Protein AF-A0A2D8RQM6-F1 (afdb_monomer_lite)

pLDDT: mean 70.31, std 10.43, range [43.81, 87.19]

Structure (mmCIF, N/CA/C/O backbone):
data_AF-A0A2D8RQM6-F1
#
_entry.id   AF-A0A2D8RQM6-F1
#
loop_
_atom_site.group_PDB
_atom_site.id
_atom_site.type_symbol
_at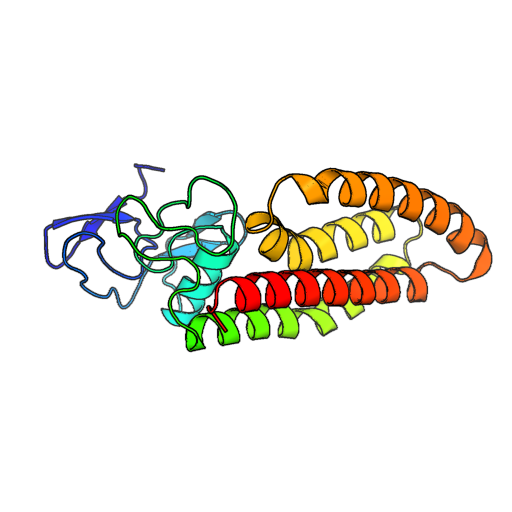om_site.label_atom_id
_atom_site.label_alt_id
_atom_site.label_comp_id
_atom_site.label_asym_id
_atom_site.label_entity_id
_atom_site.label_seq_id
_atom_site.pdbx_PDB_ins_code
_atom_site.Cartn_x
_atom_site.Cartn_y
_atom_site.Cartn_z
_atom_site.occupancy
_atom_site.B_iso_or_equiv
_atom_site.auth_seq_id
_atom_site.auth_comp_id
_atom_site.auth_asym_id
_atom_site.auth_atom_id
_atom_site.pdbx_PDB_model_num
ATOM 1 N N . MET A 1 1 ? -22.112 2.326 -2.494 1.00 57.16 1 MET A N 1
ATOM 2 C CA . MET A 1 1 ? -21.664 1.177 -1.664 1.00 57.16 1 MET A CA 1
ATOM 3 C C . MET A 1 1 ? -22.486 1.090 -0.378 1.00 57.16 1 MET A C 1
ATOM 5 O O . MET A 1 1 ? -22.003 0.570 0.619 1.00 57.16 1 MET A O 1
ATOM 9 N N . GLU A 1 2 ? -23.725 1.578 -0.378 1.00 55.72 2 GLU A N 1
ATOM 10 C CA . GLU A 1 2 ? -24.615 1.430 0.779 1.00 55.72 2 GLU A CA 1
ATOM 11 C C . GLU A 1 2 ? -25.181 0.004 0.856 1.00 55.72 2 GLU A C 1
ATOM 13 O O . GLU A 1 2 ? -25.372 -0.509 1.953 1.00 55.72 2 GLU A O 1
ATOM 18 N N . ASP A 1 3 ? -25.272 -0.688 -0.286 1.00 60.56 3 ASP A N 1
ATOM 19 C CA . ASP A 1 3 ? -25.736 -2.082 -0.407 1.00 60.56 3 ASP A CA 1
ATOM 20 C C . ASP A 1 3 ? -24.824 -3.129 0.260 1.00 60.56 3 ASP A C 1
ATOM 22 O O . ASP A 1 3 ? -25.190 -4.292 0.380 1.00 60.56 3 ASP A O 1
ATOM 26 N N . LEU A 1 4 ? -23.620 -2.740 0.698 1.00 73.12 4 LEU A N 1
ATOM 27 C CA . LEU A 1 4 ? -22.638 -3.632 1.334 1.00 73.12 4 LEU A CA 1
ATOM 28 C C . LEU A 1 4 ? -22.612 -3.497 2.865 1.00 73.12 4 LEU A C 1
ATOM 30 O O . LEU A 1 4 ? -21.716 -4.058 3.512 1.00 73.12 4 LEU A O 1
ATOM 34 N N . LYS A 1 5 ? -23.554 -2.740 3.444 1.00 82.94 5 LYS A N 1
ATOM 35 C CA . LYS A 1 5 ? -23.679 -2.559 4.891 1.00 82.94 5 LYS A CA 1
ATOM 36 C C . LYS A 1 5 ? -24.466 -3.717 5.516 1.00 82.94 5 LYS A C 1
ATOM 38 O O . LYS A 1 5 ? -25.552 -4.066 5.074 1.00 82.94 5 LYS A O 1
ATOM 43 N N . THR A 1 6 ? -23.913 -4.294 6.574 1.00 84.19 6 THR A N 1
ATOM 44 C CA . THR A 1 6 ? -24.518 -5.354 7.392 1.00 84.19 6 THR A CA 1
ATOM 45 C C . THR A 1 6 ? -24.748 -4.837 8.810 1.00 84.19 6 THR A C 1
ATOM 47 O O . THR A 1 6 ? -23.920 -4.053 9.282 1.00 84.19 6 THR A O 1
ATOM 50 N N . PRO A 1 7 ? -25.803 -5.279 9.514 1.00 87.19 7 PRO A N 1
ATOM 51 C CA . PRO A 1 7 ? -26.015 -4.890 10.902 1.00 87.19 7 PRO A CA 1
ATOM 52 C C . PRO A 1 7 ? -24.874 -5.401 11.792 1.00 87.19 7 PRO A C 1
ATOM 54 O O . PRO A 1 7 ? -24.345 -6.498 11.591 1.00 87.19 7 PRO A O 1
ATOM 57 N N . CYS A 1 8 ? -24.478 -4.589 12.766 1.00 85.75 8 CYS A N 1
ATOM 58 C CA . CYS A 1 8 ? -23.542 -4.984 13.807 1.00 85.75 8 CYS A CA 1
ATOM 59 C C . CYS A 1 8 ? -24.205 -5.992 14.755 1.00 85.75 8 CYS A C 1
ATOM 61 O O . CYS A 1 8 ? -25.298 -5.741 15.253 1.00 85.75 8 CYS A O 1
ATOM 63 N N . GLU A 1 9 ? -23.510 -7.087 15.062 1.00 85.62 9 GLU A N 1
ATOM 64 C CA . GLU A 1 9 ? -23.992 -8.139 15.972 1.00 85.62 9 GLU A CA 1
ATOM 65 C C . GLU A 1 9 ? -24.196 -7.645 17.415 1.00 85.62 9 GLU A C 1
ATOM 67 O O . GLU A 1 9 ? -24.974 -8.234 18.154 1.00 85.62 9 GLU A O 1
ATOM 72 N N . ASN A 1 10 ? -23.535 -6.549 17.807 1.00 87.06 10 ASN A N 1
ATOM 73 C CA . ASN A 1 10 ? -23.604 -6.010 19.166 1.00 87.06 10 ASN A CA 1
ATOM 74 C C . ASN A 1 10 ? -24.618 -4.861 19.326 1.00 87.06 10 ASN A C 1
ATOM 76 O O . ASN A 1 10 ? -25.342 -4.813 20.311 1.00 87.06 10 ASN A O 1
ATOM 80 N N . CYS A 1 11 ? -24.668 -3.914 18.380 1.00 86.38 11 CYS A N 1
ATOM 81 C CA . CYS A 1 11 ? -25.494 -2.702 18.512 1.00 86.38 11 CYS A CA 1
ATOM 82 C C . CYS A 1 11 ? -26.523 -2.497 17.391 1.00 86.38 11 CYS A C 1
ATOM 84 O O . CYS A 1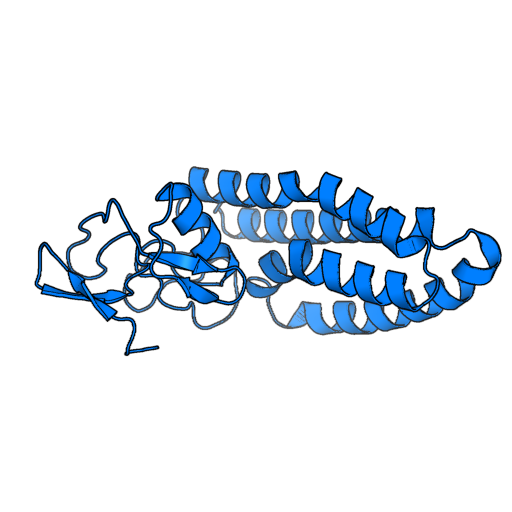 11 ? -27.215 -1.486 17.392 1.00 86.38 11 CYS A O 1
ATOM 86 N N . GLY A 1 12 ? -26.602 -3.397 16.405 1.00 84.81 12 GLY A N 1
ATOM 87 C CA . GLY A 1 12 ? -27.554 -3.309 15.289 1.00 84.81 12 GLY A CA 1
ATOM 88 C C . GLY A 1 12 ? -27.239 -2.253 14.219 1.00 84.81 12 GLY A C 1
ATOM 89 O O . GLY A 1 12 ? -27.866 -2.265 13.162 1.00 84.81 12 GLY A O 1
ATOM 90 N N . GLU A 1 13 ? -26.246 -1.387 14.444 1.00 86.50 13 GLU A N 1
ATOM 91 C CA . GLU A 1 13 ? -25.873 -0.306 13.521 1.00 86.50 13 GLU A CA 1
ATOM 92 C C . GLU A 1 13 ? -25.404 -0.833 12.155 1.00 86.50 13 GLU A C 1
ATOM 94 O O . GLU A 1 13 ? -24.740 -1.873 12.071 1.00 86.50 13 GLU A O 1
ATOM 99 N N . ARG A 1 14 ? -25.707 -0.107 11.071 1.00 86.00 14 ARG A N 1
ATOM 100 C CA . ARG A 1 14 ? -25.348 -0.517 9.707 1.00 86.00 14 ARG A CA 1
ATOM 101 C C . ARG A 1 14 ? -23.891 -0.180 9.403 1.00 86.00 14 ARG A C 1
ATOM 103 O O . ARG A 1 14 ? -23.552 0.934 9.012 1.00 86.00 14 ARG A O 1
ATOM 110 N N . ILE A 1 15 ? -23.026 -1.185 9.500 1.00 87.12 15 ILE A N 1
ATOM 111 C CA . ILE A 1 15 ? -21.586 -1.066 9.235 1.00 87.12 15 ILE A CA 1
ATOM 112 C C . ILE A 1 15 ? -21.199 -1.757 7.928 1.00 87.12 15 ILE A C 1
ATOM 114 O O . ILE A 1 15 ? -21.846 -2.716 7.516 1.00 87.12 15 ILE A O 1
ATOM 118 N N . HIS A 1 16 ? -20.115 -1.332 7.276 1.00 86.00 16 HIS A N 1
ATOM 119 C CA . HIS A 1 16 ? -19.608 -2.042 6.094 1.00 86.00 16 HIS A CA 1
ATOM 120 C C . HIS A 1 16 ? -19.279 -3.503 6.427 1.00 86.00 16 HIS A C 1
ATOM 122 O O . HIS A 1 16 ? -18.647 -3.801 7.440 1.00 86.00 16 HIS A O 1
ATOM 128 N N . SER A 1 17 ? -19.657 -4.433 5.552 1.00 85.75 17 SER A N 1
ATOM 129 C CA . SER A 1 17 ? -19.402 -5.873 5.736 1.00 85.75 17 SER A CA 1
ATOM 130 C C . SER A 1 17 ? -17.917 -6.236 5.886 1.00 85.75 17 SER A C 1
ATOM 132 O O . SER A 1 17 ? -17.567 -7.238 6.510 1.00 85.75 17 SER A O 1
ATOM 134 N N . PHE A 1 18 ? -17.033 -5.399 5.347 1.00 86.50 18 PHE A N 1
ATOM 135 C CA . PHE A 1 18 ? -15.577 -5.529 5.408 1.00 86.50 18 PHE A CA 1
ATOM 136 C C . PHE A 1 18 ? -14.919 -4.705 6.532 1.00 86.50 18 PHE A C 1
ATOM 138 O O . PHE A 1 18 ? -13.686 -4.685 6.611 1.00 86.50 18 PHE A O 1
ATOM 145 N N . ALA A 1 19 ? -15.708 -4.012 7.365 1.00 85.69 19 ALA A N 1
ATOM 146 C CA . ALA A 1 19 ? -15.230 -3.255 8.522 1.00 85.69 19 ALA A CA 1
ATOM 147 C C . ALA A 1 19 ? -14.643 -4.194 9.584 1.00 85.69 19 ALA A C 1
ATOM 149 O O . ALA A 1 19 ? -15.201 -5.257 9.858 1.00 85.69 19 ALA A O 1
ATOM 150 N N . THR A 1 20 ? -13.528 -3.797 10.199 1.00 86.38 20 THR A N 1
ATOM 151 C CA . THR A 1 20 ? -12.869 -4.592 11.253 1.00 86.38 20 THR A CA 1
ATOM 152 C C . THR A 1 20 ? -13.380 -4.261 12.652 1.00 86.38 20 THR A C 1
ATOM 154 O O . THR A 1 20 ? -13.210 -5.057 13.576 1.00 86.38 20 THR A O 1
ATOM 157 N N . ALA A 1 21 ? -14.033 -3.109 12.811 1.00 86.50 21 ALA A N 1
ATOM 158 C CA . ALA A 1 21 ? -14.739 -2.734 14.025 1.00 86.50 21 ALA A CA 1
ATOM 159 C C . ALA A 1 21 ? -15.961 -1.870 13.699 1.00 86.50 21 ALA A C 1
ATOM 161 O O . ALA A 1 21 ? -15.991 -1.163 12.687 1.00 86.50 21 ALA A O 1
ATOM 162 N N . CYS A 1 22 ? -16.966 -1.920 14.570 1.00 85.81 22 CYS A N 1
ATOM 163 C CA . CYS A 1 22 ? -18.125 -1.043 14.476 1.00 85.81 22 CYS A CA 1
ATOM 164 C C . CYS A 1 22 ? -17.731 0.407 14.780 1.00 85.81 22 CYS A C 1
ATOM 166 O O . CYS A 1 22 ? -17.009 0.654 15.745 1.00 85.81 22 CYS A O 1
ATOM 168 N N . HIS A 1 23 ? -18.231 1.358 13.986 1.00 83.00 23 HIS A N 1
ATOM 169 C CA . HIS A 1 23 ? -17.971 2.776 14.228 1.00 83.00 23 HIS A CA 1
ATOM 170 C C . HIS A 1 23 ? -18.728 3.332 15.442 1.00 83.00 23 HIS A C 1
ATOM 172 O O . HIS A 1 23 ? -18.241 4.207 16.143 1.00 83.00 23 HIS A O 1
ATOM 178 N N . HIS A 1 24 ? -19.899 2.768 15.733 1.00 84.44 24 HIS A N 1
ATOM 179 C CA . HIS A 1 24 ? -20.767 3.244 16.803 1.00 84.44 24 HIS A CA 1
ATOM 180 C C . HIS A 1 24 ? -20.417 2.639 18.172 1.00 84.44 24 HIS A C 1
ATOM 182 O O . HIS A 1 24 ? -20.275 3.358 19.153 1.00 84.44 24 HIS A O 1
ATOM 188 N N . CYS A 1 25 ? -20.259 1.311 18.260 1.00 83.25 25 CYS A N 1
ATOM 189 C CA . CYS A 1 25 ? -19.999 0.631 19.539 1.00 83.25 25 CYS A CA 1
ATOM 190 C C . CYS A 1 25 ? -18.547 0.171 19.741 1.00 83.25 25 CYS A C 1
ATOM 192 O O . CYS A 1 25 ? -18.225 -0.370 20.795 1.00 83.25 25 CYS A O 1
ATOM 194 N N . GLY A 1 26 ? -17.675 0.304 18.736 1.00 82.12 26 GLY A N 1
ATOM 195 C CA . GLY A 1 26 ? -16.280 -0.144 18.819 1.00 82.12 26 GLY A CA 1
ATOM 196 C C . GLY A 1 26 ? -16.080 -1.666 18.871 1.00 82.12 26 GLY A C 1
ATOM 197 O O . GLY A 1 26 ? -14.937 -2.121 18.954 1.00 82.12 26 GLY A O 1
ATOM 198 N N . ALA A 1 27 ? -17.152 -2.466 18.799 1.00 84.88 27 ALA A N 1
ATOM 199 C CA . ALA A 1 27 ? -17.060 -3.923 18.822 1.00 84.88 27 ALA A CA 1
ATOM 200 C C . ALA A 1 27 ? -16.191 -4.430 17.663 1.00 84.88 27 ALA A C 1
ATOM 202 O O . ALA A 1 27 ? -16.406 -4.067 16.500 1.00 84.88 27 ALA A O 1
ATOM 203 N N . LYS A 1 28 ? -15.195 -5.259 17.994 1.00 85.06 28 LYS A N 1
ATOM 204 C CA . LYS A 1 28 ? -14.296 -5.885 17.020 1.00 85.06 28 LYS A CA 1
ATOM 205 C C . LYS A 1 28 ? -15.037 -6.984 16.271 1.00 85.06 28 LYS A C 1
ATOM 207 O O . LYS A 1 28 ? -15.801 -7.734 16.867 1.00 85.06 28 LYS A O 1
ATOM 212 N N . ARG A 1 29 ? -14.766 -7.096 14.973 1.00 83.56 29 ARG A N 1
ATOM 213 C CA . ARG A 1 29 ? -15.313 -8.154 14.127 1.00 83.56 29 ARG A CA 1
ATOM 214 C C . ARG A 1 29 ? -14.221 -9.161 13.799 1.00 83.56 29 ARG A C 1
ATOM 216 O O . ARG A 1 29 ? -13.227 -8.800 13.174 1.00 83.56 29 ARG A O 1
ATOM 223 N N . GLU A 1 30 ? -14.417 -10.411 14.200 1.00 75.56 30 GLU A N 1
ATOM 224 C CA . GLU A 1 30 ? -13.417 -11.471 14.005 1.00 75.56 30 GLU A CA 1
ATOM 225 C C . GLU A 1 30 ? -13.320 -11.913 12.538 1.00 75.56 30 GLU A C 1
ATOM 227 O O . GLU A 1 30 ? -12.228 -12.174 12.034 1.00 75.56 30 GLU A O 1
ATOM 232 N N . HIS A 1 31 ? -14.445 -11.906 11.811 1.00 79.69 31 HIS A N 1
ATOM 233 C CA . HIS A 1 31 ? -14.520 -12.376 10.422 1.00 79.69 31 HIS A CA 1
ATOM 234 C C . HIS A 1 31 ? -15.141 -11.335 9.468 1.00 79.69 31 HIS A C 1
ATOM 236 O O . HIS A 1 31 ? -16.287 -11.494 9.018 1.00 79.69 31 HIS A O 1
ATOM 242 N N . PRO A 1 32 ? -14.410 -10.253 9.132 1.00 84.94 32 PRO A N 1
ATOM 243 C CA . PRO A 1 32 ? -14.850 -9.290 8.126 1.00 84.94 32 PRO A CA 1
ATOM 244 C C . PRO A 1 32 ? -14.811 -9.898 6.716 1.00 84.94 32 PRO A C 1
ATOM 246 O O . PRO A 1 32 ? -13.977 -10.756 6.414 1.00 84.94 32 PRO A O 1
ATOM 249 N N . ASN A 1 33 ? -15.690 -9.425 5.830 1.00 85.56 33 ASN A N 1
ATOM 250 C CA . ASN A 1 33 ? -15.666 -9.826 4.422 1.00 85.56 33 ASN A CA 1
ATOM 251 C C . ASN A 1 33 ? -14.389 -9.328 3.738 1.00 85.56 33 ASN A C 1
ATOM 253 O O . ASN A 1 33 ? -13.895 -8.223 3.990 1.00 85.56 33 ASN A O 1
ATOM 257 N N . PHE A 1 34 ? -13.843 -10.148 2.849 1.00 85.06 34 PHE A N 1
ATOM 258 C CA . PHE A 1 34 ? -12.598 -9.856 2.163 1.00 85.06 34 PHE A CA 1
ATOM 259 C C . PHE A 1 34 ? -12.768 -8.676 1.208 1.00 85.06 34 PHE A C 1
ATOM 261 O O . PHE A 1 34 ? -13.641 -8.675 0.339 1.00 85.06 34 PHE A O 1
ATOM 268 N N . ILE A 1 35 ? -11.865 -7.695 1.308 1.00 83.62 35 ILE A N 1
ATOM 269 C CA . ILE A 1 35 ? -11.769 -6.621 0.319 1.00 83.62 35 ILE A CA 1
ATOM 270 C C . ILE A 1 35 ? -10.597 -6.872 -0.635 1.00 83.62 35 ILE A C 1
ATOM 272 O O . ILE A 1 35 ? -9.440 -7.077 -0.238 1.00 83.62 35 ILE A O 1
ATOM 276 N N . GLY A 1 36 ? -10.918 -6.895 -1.926 1.00 81.25 36 GLY A N 1
ATOM 277 C CA . GLY A 1 36 ? -9.970 -7.066 -3.015 1.00 81.25 36 GLY A CA 1
ATOM 278 C C . GLY A 1 36 ? -9.142 -5.810 -3.282 1.00 81.25 36 GLY A C 1
ATOM 279 O O . GLY A 1 36 ? -9.441 -4.712 -2.821 1.00 81.25 36 GLY A O 1
ATOM 280 N N . PHE A 1 37 ? -8.094 -5.957 -4.093 1.00 71.00 37 PHE A N 1
ATOM 281 C CA . PHE A 1 37 ? -7.150 -4.873 -4.401 1.00 71.00 37 PHE A CA 1
ATOM 282 C C . PHE A 1 37 ? -7.788 -3.643 -5.078 1.00 71.00 37 PHE A C 1
ATOM 284 O O . PHE A 1 37 ? -7.271 -2.536 -4.940 1.00 71.00 37 PHE A O 1
ATOM 291 N N . LEU A 1 38 ? -8.902 -3.828 -5.792 1.00 71.19 38 LEU A N 1
ATOM 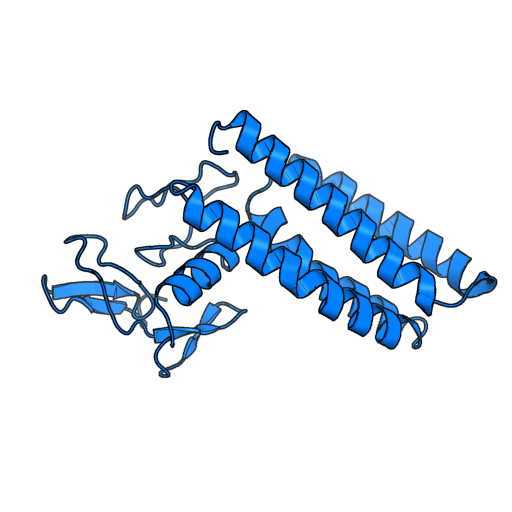292 C CA . LEU A 1 38 ? -9.639 -2.754 -6.469 1.00 71.19 38 LEU A CA 1
ATOM 293 C C . LEU A 1 38 ? -10.854 -2.251 -5.670 1.00 71.19 38 LEU A C 1
ATOM 295 O O . LEU A 1 38 ? -11.601 -1.418 -6.166 1.00 71.19 38 LEU A O 1
ATOM 299 N N . GLY A 1 39 ? -11.052 -2.729 -4.437 1.00 72.38 39 GLY A N 1
ATOM 300 C CA . GLY A 1 39 ? -12.200 -2.349 -3.609 1.00 72.38 39 GLY A CA 1
ATOM 301 C C . GLY A 1 39 ? -13.476 -3.153 -3.865 1.00 72.38 39 GLY A C 1
ATOM 302 O O . GLY A 1 39 ? -14.514 -2.799 -3.318 1.00 72.38 39 GLY A O 1
ATOM 303 N N . GLY A 1 40 ? -13.406 -4.228 -4.658 1.00 82.06 40 GLY A N 1
ATOM 304 C CA . GLY A 1 40 ? -14.477 -5.224 -4.738 1.00 82.06 40 GLY A CA 1
ATOM 305 C C . GLY A 1 40 ? -14.528 -6.067 -3.464 1.00 82.06 40 GLY A C 1
ATOM 306 O O . GLY A 1 40 ? -13.482 -6.518 -2.989 1.00 82.06 40 GLY A O 1
ATOM 307 N N . VAL A 1 41 ? -15.724 -6.256 -2.912 1.00 82.12 41 VAL A N 1
ATOM 308 C CA . VAL A 1 41 ? -15.965 -7.110 -1.743 1.00 82.12 41 VAL A CA 1
ATOM 309 C C . VAL A 1 41 ? -16.236 -8.528 -2.227 1.00 82.12 41 VAL A C 1
ATOM 311 O O . VAL A 1 41 ? -16.922 -8.714 -3.230 1.00 82.12 41 VAL A O 1
ATOM 314 N N . LYS A 1 42 ? -15.663 -9.515 -1.543 1.00 82.25 42 LYS A N 1
ATOM 315 C CA . LYS A 1 42 ? -15.953 -10.932 -1.755 1.00 82.25 42 LYS A CA 1
ATOM 316 C C . LYS A 1 42 ? -16.673 -11.496 -0.534 1.00 82.25 42 LYS A C 1
ATOM 318 O O . LYS A 1 42 ? -16.422 -11.041 0.580 1.00 82.25 42 LYS A O 1
ATOM 323 N N . ASP A 1 43 ? -17.494 -12.518 -0.756 1.00 78.38 43 ASP A N 1
ATOM 324 C CA . ASP A 1 43 ? -18.209 -13.227 0.315 1.00 78.38 43 ASP A CA 1
ATOM 325 C C . ASP A 1 43 ? -17.274 -14.072 1.195 1.00 78.38 43 ASP A C 1
ATOM 327 O O . ASP A 1 43 ? -17.589 -14.385 2.342 1.00 78.38 43 ASP A O 1
ATOM 331 N N . GLU A 1 44 ? -16.079 -14.385 0.688 1.00 84.38 44 GLU A N 1
ATOM 332 C CA . GLU A 1 44 ? -14.999 -14.997 1.458 1.00 84.38 44 GLU A CA 1
ATOM 333 C C . GLU A 1 44 ? -14.614 -14.123 2.663 1.00 84.38 44 GLU A C 1
ATOM 335 O O . GLU A 1 44 ? -14.462 -12.901 2.560 1.00 84.38 44 GLU A O 1
ATOM 340 N N . LYS A 1 45 ? -14.397 -14.757 3.818 1.00 83.31 45 LYS A N 1
ATOM 341 C CA . LYS A 1 45 ? -13.923 -14.075 5.026 1.00 83.31 45 LYS A CA 1
ATOM 342 C C . LYS A 1 45 ? -12.425 -13.796 4.946 1.00 83.31 45 LYS A C 1
ATOM 344 O O . LYS A 1 45 ? -11.653 -14.581 4.394 1.00 83.31 45 LYS A O 1
ATOM 349 N N . ALA A 1 46 ? -11.998 -12.661 5.494 1.00 80.94 46 ALA A N 1
ATOM 350 C CA . ALA A 1 46 ? -10.580 -12.361 5.620 1.00 80.94 46 ALA A CA 1
ATOM 351 C C . ALA A 1 46 ? -9.916 -13.346 6.596 1.00 80.94 46 ALA A C 1
ATOM 353 O O . ALA A 1 46 ? -10.431 -13.587 7.683 1.00 80.94 46 ALA A O 1
ATOM 354 N N . ALA A 1 47 ? -8.753 -13.882 6.215 1.00 79.44 47 ALA A N 1
ATOM 355 C CA . ALA A 1 47 ? -7.999 -14.830 7.038 1.00 79.44 47 ALA A CA 1
ATOM 356 C C . ALA A 1 47 ? -7.432 -14.204 8.330 1.00 79.44 47 ALA A C 1
ATOM 358 O O . ALA A 1 47 ? -7.221 -14.908 9.309 1.00 79.44 47 ALA A O 1
ATOM 359 N N . SER A 1 48 ? -7.179 -12.891 8.331 1.00 83.00 48 SER A N 1
ATOM 360 C CA . SER A 1 48 ? -6.714 -12.126 9.494 1.00 83.00 48 SER A CA 1
ATOM 361 C C . SER A 1 48 ? -7.287 -10.708 9.457 1.00 83.00 48 SER A C 1
ATOM 363 O O . SER A 1 48 ? -7.412 -10.086 8.393 1.00 83.00 48 SER A O 1
ATOM 365 N N . VAL A 1 49 ? -7.614 -10.191 10.643 1.00 84.19 49 VAL A N 1
ATOM 366 C CA . VAL A 1 49 ? -8.109 -8.825 10.844 1.00 84.19 49 VAL A CA 1
ATOM 367 C C . VAL A 1 49 ? -7.011 -7.802 10.532 1.00 84.19 49 VAL A C 1
ATOM 369 O O . VAL A 1 49 ? -7.277 -6.770 9.915 1.00 84.19 49 VAL A O 1
ATOM 372 N N . GLU A 1 50 ? -5.764 -8.090 10.896 1.00 81.94 50 GLU A N 1
ATOM 373 C CA . GLU A 1 50 ? -4.590 -7.250 10.646 1.00 81.94 50 GLU A CA 1
ATOM 374 C C . GLU A 1 50 ? -4.350 -7.080 9.143 1.00 81.94 50 GLU A C 1
ATOM 376 O O . GLU A 1 50 ? -4.208 -5.958 8.647 1.00 81.94 50 GLU A O 1
ATOM 381 N N . ASP A 1 51 ? -4.400 -8.177 8.388 1.00 80.56 51 ASP A N 1
ATOM 382 C CA . ASP A 1 51 ? -4.257 -8.147 6.932 1.00 80.56 51 ASP A CA 1
ATOM 383 C C . ASP A 1 51 ? -5.372 -7.346 6.256 1.00 80.56 51 ASP A C 1
ATOM 385 O O . ASP A 1 51 ? -5.137 -6.635 5.267 1.00 80.56 51 ASP A O 1
ATOM 389 N N . GLN A 1 52 ? -6.589 -7.431 6.794 1.00 84.75 52 GLN A N 1
ATOM 390 C CA . GLN A 1 52 ? -7.720 -6.641 6.331 1.00 84.75 52 GLN A CA 1
ATOM 391 C C . GLN A 1 52 ? -7.514 -5.147 6.608 1.00 84.75 52 GLN A C 1
ATOM 393 O O . GLN A 1 52 ? -7.693 -4.342 5.690 1.00 84.75 52 GLN A O 1
ATOM 398 N N . LYS A 1 53 ? -7.042 -4.759 7.803 1.00 84.19 53 LYS A N 1
ATOM 399 C CA . LYS A 1 53 ? -6.691 -3.358 8.116 1.00 84.19 53 LYS A CA 1
ATOM 400 C C . LYS A 1 53 ? -5.683 -2.804 7.110 1.00 84.19 53 LYS A C 1
ATOM 402 O O . LYS A 1 53 ? -5.899 -1.733 6.541 1.00 84.19 53 LYS A O 1
ATOM 407 N N . LEU A 1 54 ? -4.634 -3.570 6.796 1.00 81.81 54 LEU A N 1
ATOM 408 C CA . LEU A 1 54 ? -3.632 -3.175 5.801 1.00 81.81 54 LEU A CA 1
ATOM 409 C C . LEU A 1 54 ? -4.232 -2.993 4.397 1.00 81.81 54 LEU A C 1
ATOM 411 O O . LEU A 1 54 ? -3.802 -2.117 3.643 1.00 81.81 54 LEU A O 1
ATOM 415 N N . ARG A 1 55 ? -5.221 -3.805 4.008 1.00 83.88 55 ARG A N 1
ATOM 416 C CA . ARG A 1 55 ? -5.925 -3.664 2.719 1.00 83.88 55 ARG A CA 1
ATOM 417 C C . ARG A 1 55 ? -6.809 -2.425 2.677 1.00 83.88 55 ARG A C 1
ATOM 419 O O . ARG A 1 55 ? -6.791 -1.728 1.663 1.00 83.88 55 ARG A O 1
ATOM 426 N N . LEU A 1 56 ? -7.519 -2.128 3.763 1.00 83.69 56 LEU A N 1
ATOM 427 C CA . LEU A 1 56 ? -8.337 -0.919 3.885 1.00 83.69 56 LEU A CA 1
ATOM 428 C C . LEU A 1 56 ? -7.471 0.338 3.754 1.00 83.69 56 LEU A C 1
ATOM 430 O O . LEU A 1 56 ? -7.768 1.197 2.921 1.00 83.69 56 LEU A O 1
ATOM 434 N N . MET A 1 57 ? -6.321 0.375 4.435 1.00 81.25 57 MET A N 1
ATOM 435 C CA . MET A 1 57 ? -5.345 1.459 4.276 1.00 81.25 57 MET A CA 1
ATOM 436 C C . MET A 1 57 ? -4.861 1.589 2.824 1.00 81.25 57 MET A C 1
ATOM 438 O O . MET A 1 57 ? -4.855 2.678 2.261 1.00 81.25 57 MET A O 1
ATOM 442 N N . ARG A 1 58 ? -4.534 0.485 2.132 1.00 78.06 58 ARG A N 1
ATOM 443 C CA . ARG A 1 58 ? -4.140 0.557 0.704 1.00 78.06 58 ARG A CA 1
ATOM 444 C C . ARG A 1 58 ? -5.224 1.197 -0.164 1.00 78.06 58 ARG A C 1
ATOM 446 O O . ARG A 1 58 ? -4.905 1.865 -1.149 1.00 78.06 58 ARG A O 1
ATOM 453 N N . LEU A 1 59 ? -6.493 0.995 0.181 1.00 79.50 59 LEU A N 1
ATOM 454 C CA . LEU A 1 59 ? -7.659 1.538 -0.516 1.00 79.50 59 LEU A CA 1
ATOM 455 C C . LEU A 1 59 ? -8.046 2.955 -0.077 1.00 79.50 59 LEU A C 1
ATOM 457 O O . LEU A 1 59 ? -9.031 3.483 -0.591 1.00 79.50 59 LEU A O 1
ATOM 461 N N . LYS A 1 60 ? -7.253 3.596 0.794 1.00 78.06 60 LYS A N 1
ATOM 462 C CA . LYS A 1 60 ? -7.552 4.910 1.375 1.00 78.06 60 LYS A CA 1
ATOM 463 C C . LYS A 1 60 ? -8.879 4.905 2.149 1.00 78.06 60 LYS A C 1
ATOM 465 O O . LYS A 1 60 ? -9.697 5.820 2.029 1.00 78.06 60 LYS A O 1
ATOM 470 N N . ARG A 1 61 ? -9.089 3.835 2.913 1.00 83.19 61 ARG A N 1
ATOM 471 C CA . ARG A 1 61 ? -10.234 3.631 3.798 1.00 83.19 61 ARG A CA 1
ATOM 472 C C . ARG A 1 61 ? -9.768 3.500 5.242 1.00 83.19 61 ARG A C 1
ATOM 474 O O . ARG A 1 61 ? -8.641 3.069 5.490 1.00 83.19 61 ARG A O 1
ATOM 481 N N . SER A 1 62 ? -10.646 3.857 6.169 1.00 83.12 62 SER A N 1
ATOM 482 C CA . SER A 1 62 ? -10.439 3.706 7.601 1.00 83.12 62 SER A CA 1
ATOM 483 C C . SER A 1 62 ? -10.151 2.243 7.939 1.00 83.12 62 SER A C 1
ATOM 485 O O . SER A 1 62 ? -10.886 1.362 7.481 1.00 83.12 62 SER A O 1
ATOM 487 N N . PRO A 1 63 ? -9.109 1.952 8.736 1.00 82.31 63 PRO A N 1
ATOM 488 C CA . PRO A 1 63 ? -8.789 0.585 9.131 1.00 82.31 63 PRO A CA 1
ATOM 489 C C . PRO A 1 63 ? -9.886 -0.043 10.002 1.00 82.31 63 PRO A C 1
ATOM 491 O O . PRO A 1 63 ? -9.957 -1.266 10.063 1.00 82.31 63 PRO A O 1
ATOM 494 N N . LEU A 1 64 ? -10.741 0.765 10.641 1.00 85.00 64 LEU A N 1
ATOM 495 C CA . LEU A 1 64 ? -11.820 0.307 11.521 1.00 85.00 64 LEU A CA 1
ATOM 496 C C . LEU A 1 64 ? -13.157 0.210 10.781 1.00 85.00 64 LEU A C 1
ATOM 498 O O . LEU A 1 64 ? -13.610 -0.898 10.498 1.00 85.00 64 LEU A O 1
ATOM 502 N N . SER A 1 65 ? -13.748 1.354 10.415 1.00 80.06 65 SER A N 1
ATOM 503 C CA . SER A 1 65 ? -15.081 1.423 9.794 1.00 80.06 65 SER A CA 1
ATOM 504 C C . SER A 1 65 ? -15.092 0.994 8.331 1.00 80.06 65 SER A C 1
ATOM 506 O O . SER A 1 65 ? -16.141 0.641 7.803 1.00 80.06 65 SER A O 1
ATOM 508 N N . GLY A 1 66 ? -13.944 1.041 7.648 1.00 78.88 66 GLY A N 1
ATOM 509 C CA . GLY A 1 66 ? -13.879 0.846 6.202 1.00 78.88 66 GLY A CA 1
ATOM 510 C C . GLY A 1 66 ? -14.380 2.044 5.382 1.00 78.88 66 GLY A C 1
ATOM 511 O O . GLY A 1 66 ? -14.376 1.978 4.147 1.00 78.88 66 GLY A O 1
ATOM 512 N N . GLU A 1 67 ? -14.759 3.145 6.032 1.00 83.75 67 GLU A N 1
ATOM 513 C CA . GLU A 1 67 ? -15.218 4.356 5.353 1.00 83.75 67 GLU A CA 1
ATOM 514 C C . GLU A 1 67 ? -14.070 5.055 4.617 1.00 83.75 67 GLU A C 1
ATOM 516 O O . GLU A 1 67 ? -12.898 4.904 4.974 1.00 83.75 67 GLU A O 1
ATOM 521 N N . ARG A 1 68 ? -14.365 5.762 3.527 1.00 80.38 68 ARG A N 1
ATOM 522 C CA . ARG A 1 68 ? -13.323 6.373 2.695 1.00 80.38 68 ARG A CA 1
ATOM 523 C C . ARG A 1 68 ? -12.809 7.661 3.340 1.00 80.38 68 ARG A C 1
ATOM 525 O O . ARG A 1 68 ? -13.588 8.495 3.767 1.00 80.38 68 ARG A O 1
ATOM 532 N N . PHE A 1 69 ? -11.490 7.865 3.352 1.00 80.62 69 PHE A N 1
ATOM 533 C CA . PHE A 1 69 ? -10.942 9.152 3.789 1.00 80.62 69 PHE A CA 1
ATOM 534 C C . PHE A 1 69 ? -11.172 10.231 2.725 1.00 80.62 69 PHE A C 1
ATOM 536 O O . PHE A 1 69 ? -10.684 10.105 1.587 1.00 80.62 69 PHE A O 1
ATOM 543 N N . GLU A 1 70 ? -11.825 11.323 3.108 1.00 70.06 70 GLU A N 1
ATOM 544 C CA . GLU A 1 70 ? -11.962 12.528 2.288 1.00 70.06 70 GLU A CA 1
ATOM 545 C C . GLU A 1 70 ? -10.703 13.418 2.399 1.00 70.06 70 GLU A C 1
ATOM 547 O O . GLU A 1 70 ? -9.950 13.367 3.371 1.00 70.06 70 GLU A O 1
ATOM 552 N N . GLY A 1 71 ? -10.356 14.160 1.342 1.00 66.94 71 GLY A N 1
ATOM 553 C CA . GLY A 1 71 ? -9.167 15.038 1.324 1.00 66.94 71 GLY A CA 1
ATOM 554 C C . GLY A 1 71 ? -7.834 14.378 0.917 1.00 66.94 71 GLY A C 1
ATOM 555 O O . GLY A 1 71 ? -7.814 13.330 0.262 1.00 66.94 71 GLY A O 1
ATOM 556 N N . LYS A 1 72 ? -6.691 14.991 1.259 1.00 64.19 72 LYS A N 1
ATOM 557 C CA . LYS A 1 72 ? -5.327 14.474 0.991 1.00 64.19 72 LYS A CA 1
ATOM 558 C C . LYS A 1 72 ? -4.402 14.760 2.180 1.00 64.19 72 LYS A C 1
ATOM 560 O O . LYS A 1 72 ? -4.472 15.851 2.726 1.00 64.19 72 LYS A O 1
ATOM 565 N N . GLY A 1 73 ? -3.503 13.836 2.519 1.00 64.56 73 GLY A N 1
ATOM 566 C CA . GLY A 1 73 ? -2.519 14.001 3.600 1.00 64.56 73 GLY A CA 1
ATOM 567 C C . GLY A 1 73 ? -2.293 12.706 4.384 1.00 64.56 73 GLY A C 1
ATOM 568 O O . GLY A 1 73 ? -3.014 11.734 4.179 1.00 64.56 73 GLY A O 1
ATOM 569 N N . VAL A 1 74 ? -1.298 12.680 5.273 1.00 65.94 74 VAL A N 1
ATOM 570 C CA . VAL A 1 74 ? -1.053 11.548 6.194 1.00 65.94 74 VAL A CA 1
ATOM 571 C C . VAL A 1 74 ? -1.834 11.674 7.508 1.00 65.94 74 VAL A C 1
ATOM 573 O O . VAL A 1 74 ? -2.104 10.674 8.156 1.00 65.94 74 VAL A O 1
ATOM 576 N N . GLU A 1 75 ? -2.293 12.873 7.857 1.00 67.56 75 GLU A N 1
ATOM 577 C CA . GLU A 1 75 ? -3.070 13.156 9.078 1.00 67.56 75 GLU A CA 1
ATOM 578 C C . GLU A 1 75 ? -4.589 12.997 8.873 1.00 67.56 75 GLU A C 1
ATOM 580 O O . GLU A 1 75 ? -5.393 13.537 9.627 1.00 67.56 75 GLU A O 1
ATOM 585 N N . GLN A 1 76 ? -5.008 12.279 7.826 1.00 70.19 76 GLN A N 1
ATOM 586 C CA . GLN A 1 76 ? -6.427 12.138 7.502 1.00 70.19 76 GLN A CA 1
ATOM 587 C C . GLN A 1 76 ? -7.189 11.427 8.611 1.00 70.19 76 GLN A C 1
ATOM 589 O O . GLN A 1 76 ? -6.776 10.355 9.059 1.00 70.19 76 GLN A O 1
ATOM 594 N N . GLN A 1 77 ? -8.327 12.008 8.981 1.00 78.00 77 GLN A N 1
ATOM 595 C CA . GLN A 1 77 ? -9.257 11.457 9.955 1.00 78.00 77 GLN A CA 1
ATOM 596 C C . GLN A 1 77 ? -10.520 10.974 9.248 1.00 78.00 77 GLN A C 1
ATOM 598 O O . GLN A 1 77 ? -10.934 11.527 8.230 1.00 78.00 77 GLN A O 1
ATOM 603 N N . CYS A 1 78 ? -11.096 9.892 9.758 1.00 74.38 78 CYS A N 1
ATOM 604 C CA . CYS A 1 78 ? -12.375 9.378 9.292 1.00 74.38 78 CYS A CA 1
ATOM 605 C C . CYS A 1 78 ? -13.499 10.211 9.911 1.00 74.38 78 CYS A C 1
ATOM 607 O O . CYS A 1 78 ? -13.567 10.281 11.133 1.00 74.38 78 CYS A O 1
ATOM 609 N N . GLU A 1 79 ? -14.402 10.775 9.111 1.00 75.00 79 GLU A N 1
ATOM 610 C CA . GLU A 1 79 ? -15.514 11.587 9.637 1.00 75.00 79 GLU A CA 1
ATOM 611 C C . GLU A 1 79 ? -16.486 10.759 10.486 1.00 75.00 79 GLU A C 1
ATOM 613 O O . GLU A 1 79 ? -16.890 11.198 11.555 1.00 75.00 79 GLU A O 1
ATOM 618 N N . GLU A 1 80 ? -16.775 9.517 10.080 1.00 73.00 80 GLU A N 1
ATOM 619 C CA . GLU A 1 80 ? -17.664 8.628 10.848 1.00 73.00 80 GLU A CA 1
ATOM 620 C C . GLU A 1 80 ? -17.076 8.162 12.186 1.00 73.00 80 GLU A C 1
ATOM 622 O O . GLU A 1 80 ? -17.817 7.730 13.060 1.00 73.00 80 GLU A O 1
ATOM 627 N N . ASN A 1 81 ? -15.748 8.157 12.328 1.00 68.75 81 ASN A N 1
ATOM 628 C CA . ASN A 1 81 ? -15.094 7.329 13.342 1.00 68.75 81 ASN A CA 1
ATOM 629 C C . ASN A 1 81 ? -13.959 8.010 14.106 1.00 68.75 81 ASN A C 1
ATOM 631 O O . ASN A 1 81 ? -13.327 7.387 14.960 1.00 68.75 81 ASN A O 1
ATOM 635 N N . GLY A 1 82 ? -13.590 9.229 13.711 1.00 68.69 82 GLY A N 1
ATOM 636 C CA . GLY A 1 82 ? -12.437 9.981 14.216 1.00 68.69 82 GLY A CA 1
ATOM 637 C C . GLY A 1 82 ? -11.074 9.310 14.002 1.00 68.69 82 GLY A C 1
ATOM 638 O O . GLY A 1 82 ? -10.035 9.896 14.291 1.00 68.69 82 GLY A O 1
ATOM 639 N N . THR A 1 83 ? -11.035 8.072 13.497 1.00 74.19 83 THR A N 1
ATOM 640 C CA . THR A 1 83 ? -9.806 7.283 13.415 1.00 74.19 83 THR A CA 1
ATOM 641 C C . THR A 1 83 ? -8.872 7.892 12.383 1.00 74.19 83 THR A C 1
ATOM 643 O O . THR A 1 83 ? -9.261 8.062 11.223 1.00 74.19 83 THR A O 1
ATOM 646 N N . THR A 1 84 ? -7.634 8.183 12.778 1.00 74.44 84 THR A N 1
ATOM 647 C CA . THR A 1 84 ? -6.631 8.688 11.840 1.00 74.44 84 THR A CA 1
ATOM 648 C C . THR A 1 84 ? -5.979 7.538 11.071 1.00 74.44 84 THR A C 1
ATOM 650 O O . THR A 1 84 ? -5.801 6.434 11.594 1.00 74.44 84 THR A O 1
ATOM 653 N N . ALA A 1 85 ? -5.642 7.771 9.799 1.00 70.31 85 ALA A N 1
ATOM 654 C CA . ALA A 1 85 ? -5.134 6.731 8.899 1.00 70.31 85 ALA A CA 1
ATOM 655 C C . ALA A 1 85 ? -3.862 6.033 9.415 1.00 70.31 85 ALA A C 1
ATOM 657 O O . ALA A 1 85 ? -3.680 4.849 9.147 1.00 70.31 85 ALA A O 1
ATOM 658 N N . PHE A 1 86 ? -3.014 6.747 10.162 1.00 70.50 86 PHE A N 1
ATOM 659 C CA . PHE A 1 86 ? -1.735 6.261 10.694 1.00 70.50 86 PHE A CA 1
ATOM 660 C C . PHE A 1 86 ? -1.607 6.488 12.213 1.00 70.50 86 PHE A C 1
ATOM 662 O O . PHE A 1 86 ? -0.511 6.732 12.704 1.00 70.50 86 PHE A O 1
ATOM 669 N N . ALA A 1 87 ? -2.717 6.415 12.965 1.00 69.88 87 ALA A N 1
ATOM 670 C CA . ALA A 1 87 ? -2.718 6.592 14.427 1.00 69.88 87 ALA A CA 1
ATOM 671 C C . ALA A 1 87 ? -1.777 5.615 15.154 1.00 69.88 87 ALA A C 1
ATOM 673 O O . ALA A 1 87 ? -1.139 5.960 16.145 1.00 69.88 87 ALA A O 1
ATOM 674 N N . ASP A 1 88 ? -1.722 4.374 14.666 1.00 74.94 88 ASP A N 1
ATOM 675 C CA . ASP A 1 88 ? -0.974 3.285 15.282 1.00 74.94 88 ASP A CA 1
ATOM 676 C C . ASP A 1 88 ? 0.393 3.119 14.599 1.00 74.94 88 ASP A C 1
ATOM 678 O O . ASP A 1 88 ? 0.491 2.804 13.404 1.00 74.94 88 ASP A O 1
ATOM 682 N N . LYS A 1 89 ? 1.467 3.315 15.375 1.00 71.56 89 LYS A N 1
ATOM 683 C CA . LYS A 1 89 ? 2.852 3.170 14.908 1.00 71.56 89 LYS A CA 1
ATOM 684 C C . LYS A 1 89 ? 3.169 1.733 14.481 1.00 71.56 89 LYS A C 1
ATOM 686 O O . LYS A 1 89 ? 3.862 1.547 13.478 1.00 71.56 89 LYS A O 1
ATOM 691 N N . ALA A 1 90 ? 2.635 0.724 15.172 1.00 74.62 90 ALA A N 1
ATOM 692 C CA . ALA A 1 90 ? 2.854 -0.682 14.830 1.00 74.62 90 ALA A CA 1
ATOM 693 C C . ALA A 1 90 ? 2.162 -1.037 13.505 1.00 74.62 90 ALA A C 1
ATOM 695 O O . ALA A 1 90 ? 2.771 -1.636 12.615 1.00 74.62 90 ALA A O 1
ATOM 696 N N . LEU A 1 91 ? 0.921 -0.573 13.321 1.00 73.62 91 LEU A N 1
ATOM 697 C CA . LEU A 1 91 ? 0.174 -0.726 12.069 1.00 73.62 91 LEU A CA 1
ATOM 698 C C . LEU A 1 91 ? 0.860 0.004 10.901 1.00 73.62 91 LEU A C 1
ATOM 700 O O . LEU A 1 91 ? 0.922 -0.510 9.783 1.00 73.62 91 LEU A O 1
ATOM 704 N N . THR A 1 92 ? 1.420 1.186 11.162 1.00 73.44 92 THR A N 1
ATOM 705 C CA . THR A 1 92 ? 2.145 1.991 10.168 1.00 73.44 92 THR A CA 1
ATOM 706 C C . THR A 1 92 ? 3.433 1.302 9.718 1.00 73.44 92 THR A C 1
ATOM 708 O O . THR A 1 92 ? 3.695 1.202 8.516 1.00 73.44 92 THR A O 1
ATOM 711 N N . GLN A 1 93 ? 4.213 0.749 10.651 1.00 72.75 93 GLN A N 1
ATOM 712 C CA . GLN A 1 93 ? 5.400 -0.040 10.314 1.00 72.75 93 GLN A CA 1
ATOM 713 C C . GLN A 1 93 ? 5.039 -1.326 9.564 1.00 72.75 93 GLN A C 1
ATOM 715 O O . GLN A 1 93 ? 5.664 -1.626 8.542 1.00 72.75 93 GLN A O 1
ATOM 720 N N . ALA A 1 94 ? 3.993 -2.039 9.992 1.00 73.88 94 ALA A N 1
ATOM 721 C CA . ALA A 1 94 ? 3.487 -3.217 9.290 1.00 73.88 94 ALA A CA 1
ATOM 722 C C . ALA A 1 94 ? 3.027 -2.873 7.863 1.00 73.88 94 ALA A C 1
ATOM 724 O O . ALA A 1 94 ? 3.314 -3.607 6.913 1.00 73.88 94 ALA A O 1
ATOM 725 N N . TYR A 1 95 ? 2.393 -1.714 7.667 1.00 71.06 95 TYR A N 1
ATOM 726 C CA . TYR A 1 95 ? 2.020 -1.217 6.347 1.00 71.06 95 TYR A CA 1
ATOM 727 C C . TYR A 1 95 ? 3.246 -0.972 5.464 1.00 71.06 95 TYR A C 1
ATOM 729 O O . TYR A 1 95 ? 3.314 -1.534 4.365 1.00 71.06 95 TYR A O 1
ATOM 737 N N . ILE A 1 96 ? 4.241 -0.220 5.950 1.00 71.88 96 ILE A N 1
ATOM 738 C CA . ILE A 1 96 ? 5.489 0.058 5.219 1.00 71.88 96 ILE A CA 1
ATOM 739 C C . ILE A 1 96 ? 6.213 -1.250 4.871 1.00 71.88 96 ILE A C 1
ATOM 741 O O . ILE A 1 96 ? 6.613 -1.445 3.718 1.00 71.88 96 ILE A O 1
ATOM 745 N N . GLY A 1 97 ? 6.323 -2.172 5.831 1.00 71.44 97 GLY A N 1
ATOM 746 C CA . GLY A 1 97 ? 6.910 -3.498 5.640 1.00 71.44 97 GLY A CA 1
ATOM 747 C C . GLY A 1 97 ? 6.164 -4.317 4.586 1.00 71.44 97 GLY A C 1
ATOM 748 O O . GLY A 1 97 ? 6.783 -4.866 3.676 1.00 71.44 97 GLY A O 1
ATOM 749 N N . SER A 1 98 ? 4.829 -4.317 4.620 1.00 71.19 98 SER A N 1
ATOM 750 C CA . SER A 1 98 ? 3.995 -5.051 3.659 1.00 71.19 98 SER A CA 1
ATOM 751 C C . SER A 1 98 ? 4.108 -4.527 2.221 1.00 71.19 98 SER A C 1
ATOM 753 O O . SER A 1 98 ? 3.901 -5.279 1.262 1.00 71.19 98 SER A O 1
ATOM 755 N N . VAL A 1 99 ? 4.415 -3.236 2.049 1.00 68.50 99 VAL A N 1
ATOM 756 C CA . VAL A 1 99 ? 4.696 -2.646 0.734 1.00 68.50 99 VAL A CA 1
ATOM 757 C C . VAL A 1 99 ? 6.130 -2.974 0.311 1.00 68.50 99 VAL A C 1
ATOM 759 O O . VAL A 1 99 ? 6.341 -3.390 -0.827 1.00 68.50 99 VAL A O 1
ATOM 762 N N . GLY A 1 100 ? 7.097 -2.884 1.231 1.00 67.88 100 GLY A N 1
ATOM 763 C CA . GLY A 1 100 ? 8.497 -3.246 0.991 1.00 67.88 100 GLY A CA 1
ATOM 764 C C . GLY A 1 100 ? 8.698 -4.714 0.602 1.00 67.88 100 GLY A C 1
ATOM 765 O O . GLY A 1 100 ? 9.433 -5.000 -0.336 1.00 67.88 100 GLY A O 1
ATOM 766 N N . ALA A 1 101 ? 7.971 -5.647 1.220 1.00 73.31 101 ALA A N 1
ATOM 767 C CA . ALA A 1 101 ? 8.048 -7.078 0.909 1.00 73.31 101 ALA A CA 1
ATOM 768 C C . ALA A 1 101 ? 7.615 -7.421 -0.532 1.00 73.31 101 ALA A C 1
ATOM 770 O O . ALA A 1 101 ? 7.969 -8.471 -1.070 1.00 73.31 101 ALA A O 1
ATOM 771 N N . LYS A 1 102 ? 6.856 -6.535 -1.194 1.00 67.75 102 LYS A N 1
ATOM 772 C CA . LYS A 1 102 ? 6.454 -6.706 -2.600 1.00 67.75 102 LYS A CA 1
ATOM 773 C C . LYS A 1 102 ? 7.518 -6.224 -3.582 1.00 67.75 102 LYS A C 1
ATOM 775 O O . LYS A 1 1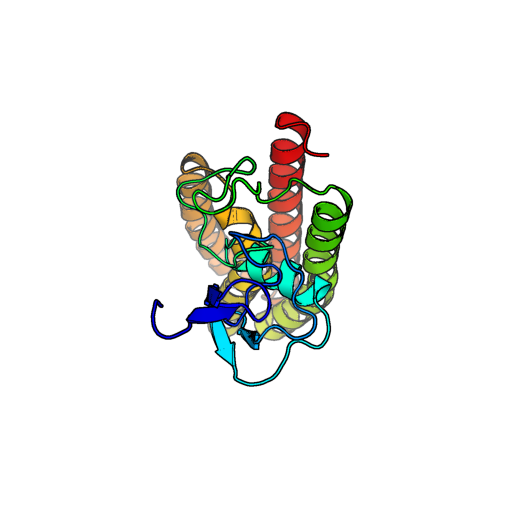02 ? 7.440 -6.594 -4.751 1.00 67.75 102 LYS A O 1
ATOM 780 N N . LEU A 1 103 ? 8.496 -5.440 -3.127 1.00 66.81 103 LEU A N 1
ATOM 781 C CA . LEU A 1 103 ? 9.569 -4.883 -3.946 1.00 66.81 103 LEU A CA 1
ATOM 782 C C . LEU A 1 103 ? 10.350 -5.950 -4.736 1.00 66.81 103 LEU A C 1
ATOM 784 O O . LEU A 1 103 ? 10.399 -5.810 -5.955 1.00 66.81 103 LEU A O 1
ATOM 788 N N . PRO A 1 104 ? 10.881 -7.040 -4.137 1.00 69.19 104 PRO A N 1
ATOM 789 C CA . PRO A 1 104 ? 11.649 -8.036 -4.893 1.00 69.19 104 PRO A CA 1
ATOM 790 C C . PRO A 1 104 ? 10.807 -8.734 -5.968 1.00 69.19 104 PRO A C 1
ATOM 792 O O . PRO A 1 104 ? 11.261 -8.911 -7.095 1.00 69.19 104 PRO A O 1
ATOM 795 N N . LYS A 1 105 ? 9.537 -9.047 -5.670 1.00 69.62 105 LYS A N 1
ATOM 796 C CA . LYS A 1 105 ? 8.608 -9.619 -6.660 1.00 69.62 105 LYS A CA 1
ATOM 797 C C . LYS A 1 105 ? 8.307 -8.637 -7.794 1.00 69.62 105 LYS A C 1
ATOM 799 O O . LYS A 1 105 ? 8.208 -9.050 -8.942 1.00 69.62 105 LYS A O 1
ATOM 804 N N . VAL A 1 106 ? 8.144 -7.349 -7.486 1.00 70.00 106 VAL A N 1
ATOM 805 C CA . VAL A 1 106 ? 7.907 -6.313 -8.502 1.00 70.00 106 VAL A CA 1
ATOM 806 C C . VAL A 1 106 ? 9.140 -6.108 -9.373 1.00 70.00 106 VAL A C 1
ATOM 808 O O . VAL A 1 106 ? 8.977 -6.035 -10.584 1.00 70.00 106 VAL A O 1
ATOM 811 N N . LEU A 1 107 ? 10.341 -6.078 -8.789 1.00 66.25 107 LEU A N 1
ATOM 812 C CA . LEU A 1 107 ? 11.599 -5.961 -9.529 1.00 66.25 107 LEU A CA 1
ATOM 813 C C . LEU A 1 107 ? 11.778 -7.126 -10.504 1.00 66.25 107 LEU A C 1
ATOM 815 O O . LEU A 1 107 ? 12.038 -6.895 -11.681 1.00 66.25 107 LEU A O 1
ATOM 819 N N . LEU A 1 108 ? 11.533 -8.355 -10.049 1.00 73.94 108 LEU A N 1
ATOM 820 C CA . LEU A 1 108 ? 11.646 -9.557 -10.874 1.00 73.94 108 LEU A CA 1
ATOM 821 C C . LEU A 1 108 ? 10.630 -9.556 -12.026 1.00 73.94 108 LEU A C 1
ATOM 823 O O . LEU A 1 108 ? 11.002 -9.746 -13.180 1.00 73.94 108 LEU A O 1
ATOM 827 N N . VAL A 1 109 ? 9.358 -9.253 -11.745 1.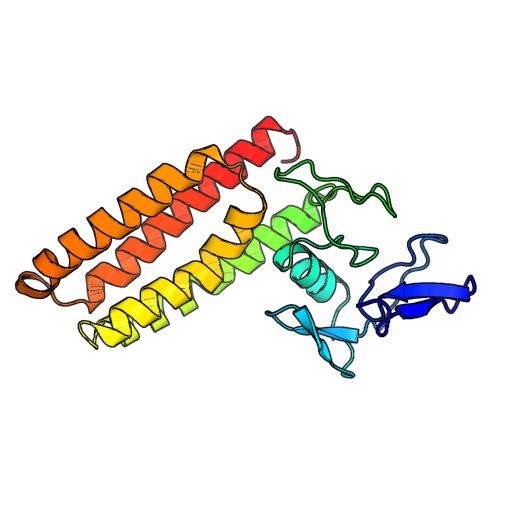00 70.12 109 VAL A N 1
ATOM 828 C CA . VAL A 1 109 ? 8.322 -9.140 -12.788 1.00 70.12 109 VAL A CA 1
ATOM 829 C C . VAL A 1 109 ? 8.629 -7.993 -13.755 1.00 70.12 109 VAL A C 1
ATOM 831 O O . VAL A 1 109 ? 8.450 -8.147 -14.957 1.00 70.12 109 VAL A O 1
ATOM 834 N N . SER A 1 110 ? 9.134 -6.860 -13.262 1.00 61.12 110 SER A N 1
ATOM 835 C CA . SER A 1 110 ? 9.531 -5.736 -14.113 1.00 61.12 110 SER A CA 1
ATOM 836 C C . SER A 1 110 ? 10.754 -6.035 -14.981 1.00 61.12 110 SER A C 1
ATOM 838 O O . SER A 1 110 ? 10.827 -5.520 -16.090 1.00 61.12 110 SER A O 1
ATOM 840 N N . ALA A 1 111 ? 11.671 -6.893 -14.522 1.00 65.56 111 ALA A N 1
ATOM 841 C CA . ALA A 1 111 ? 12.824 -7.340 -15.298 1.00 65.56 111 ALA A CA 1
ATOM 842 C C . ALA A 1 111 ? 12.386 -8.262 -16.444 1.00 65.56 111 ALA A C 1
ATOM 844 O O . ALA A 1 111 ? 12.798 -8.061 -17.582 1.00 65.56 111 ALA A O 1
ATOM 845 N N . ILE A 1 112 ? 11.486 -9.212 -16.157 1.00 70.56 112 ILE A N 1
ATOM 846 C CA . ILE A 1 112 ? 10.896 -10.111 -17.163 1.00 70.56 112 ILE A CA 1
ATOM 847 C C . ILE A 1 112 ? 10.084 -9.313 -18.185 1.00 70.56 112 ILE A C 1
ATOM 849 O O . ILE A 1 112 ? 10.233 -9.501 -19.387 1.00 70.56 112 ILE A O 1
ATOM 853 N N . LEU A 1 113 ? 9.245 -8.387 -17.723 1.00 63.00 113 LEU A N 1
ATOM 854 C CA . LEU A 1 113 ? 8.473 -7.526 -18.612 1.00 63.00 113 LEU A CA 1
ATOM 855 C C . LEU A 1 113 ? 9.380 -6.578 -19.416 1.00 63.00 113 LEU A C 1
ATOM 857 O O . LEU A 1 113 ? 9.098 -6.318 -20.577 1.00 63.00 113 LEU A O 1
ATOM 861 N N . GLY A 1 114 ? 10.507 -6.126 -18.863 1.00 58.19 114 GLY A N 1
ATOM 862 C CA . GLY A 1 114 ? 11.507 -5.319 -19.570 1.00 58.19 114 GLY A CA 1
ATOM 863 C C . GLY A 1 114 ? 12.186 -6.019 -20.756 1.00 58.19 114 GLY A C 1
ATOM 864 O O . GLY A 1 114 ? 12.832 -5.344 -21.555 1.00 58.19 114 GLY A O 1
ATOM 865 N N . ILE A 1 115 ? 12.018 -7.340 -20.908 1.00 65.00 115 ILE A N 1
ATOM 866 C CA . ILE A 1 115 ? 12.436 -8.093 -22.104 1.00 65.00 115 ILE A CA 1
ATOM 867 C C . ILE A 1 115 ? 11.575 -7.701 -23.314 1.00 65.00 115 ILE A C 1
ATOM 869 O O . ILE A 1 115 ? 12.068 -7.670 -24.439 1.00 65.00 115 ILE A O 1
ATOM 873 N N . VAL A 1 116 ? 10.296 -7.371 -23.094 1.00 61.44 116 VAL A N 1
ATOM 874 C CA . VAL A 1 116 ? 9.373 -6.975 -24.161 1.00 61.44 116 VAL A CA 1
ATOM 875 C C . VAL A 1 116 ? 9.447 -5.453 -24.343 1.00 61.44 116 VAL A C 1
ATOM 877 O O . VAL A 1 116 ? 8.968 -4.711 -23.480 1.00 61.44 116 VAL A O 1
ATOM 880 N N . PRO A 1 117 ? 9.996 -4.970 -25.471 1.00 61.84 117 PRO A N 1
ATOM 881 C CA . PRO A 1 117 ? 10.565 -3.630 -25.592 1.00 61.84 117 PRO A CA 1
ATOM 882 C C . PRO A 1 117 ? 9.606 -2.497 -25.212 1.00 61.84 117 PRO A C 1
ATOM 884 O O . PRO A 1 117 ? 9.878 -1.732 -24.294 1.00 61.84 117 PRO A O 1
ATOM 887 N N . VAL A 1 118 ? 8.462 -2.409 -25.891 1.00 61.06 118 VAL A N 1
ATOM 888 C CA . VAL A 1 118 ? 7.497 -1.319 -25.680 1.00 61.06 118 VAL A CA 1
ATOM 889 C C . VAL A 1 118 ? 6.370 -1.772 -24.755 1.00 61.06 118 VAL A C 1
ATOM 891 O O . VAL A 1 118 ? 6.049 -1.105 -23.774 1.00 61.06 118 VAL A O 1
ATOM 894 N N . LEU A 1 119 ? 5.784 -2.942 -25.026 1.00 59.31 119 LEU A N 1
ATOM 895 C CA . LEU A 1 119 ? 4.609 -3.427 -24.297 1.00 59.31 119 LEU A CA 1
ATOM 896 C C . LEU A 1 119 ? 4.923 -3.859 -22.867 1.00 59.31 119 LEU A C 1
ATOM 898 O O . LEU A 1 119 ? 4.207 -3.477 -21.943 1.00 59.31 119 LEU A O 1
ATOM 902 N N . GLY A 1 120 ? 5.985 -4.636 -22.662 1.00 58.56 120 GLY A N 1
ATOM 903 C CA . GLY A 1 120 ? 6.341 -5.076 -21.318 1.00 58.56 120 GLY A CA 1
ATOM 904 C C . GLY A 1 120 ? 6.900 -3.934 -20.482 1.00 58.56 120 GLY A C 1
ATOM 905 O O . GLY A 1 120 ? 6.685 -3.878 -19.277 1.00 58.56 120 GLY A O 1
ATOM 906 N N . LEU A 1 121 ? 7.470 -2.923 -21.118 1.00 58.09 121 LEU A N 1
ATOM 907 C CA . LEU A 1 121 ? 7.867 -1.722 -20.420 1.00 58.09 121 LEU A CA 1
ATOM 908 C C . LEU A 1 121 ? 6.676 -0.887 -19.943 1.00 58.09 121 LEU A C 1
ATOM 910 O O . LEU A 1 121 ? 6.607 -0.538 -18.763 1.00 58.09 121 LEU A O 1
ATOM 914 N N . ILE A 1 122 ? 5.701 -0.624 -20.818 1.00 60.78 122 ILE A N 1
ATOM 915 C CA . ILE A 1 122 ? 4.440 0.029 -20.440 1.00 60.78 122 ILE A CA 1
ATOM 916 C C . ILE A 1 122 ? 3.760 -0.769 -19.319 1.00 60.78 122 ILE A C 1
ATOM 918 O O . ILE A 1 122 ? 3.396 -0.201 -18.287 1.00 60.78 122 ILE A O 1
ATOM 922 N N . ALA A 1 123 ? 3.657 -2.091 -19.476 1.00 62.38 123 ALA A N 1
ATOM 923 C CA . ALA A 1 123 ? 3.069 -2.976 -18.477 1.00 62.38 123 ALA A CA 1
ATOM 924 C C . ALA A 1 123 ? 3.844 -2.952 -17.153 1.00 62.38 123 ALA A C 1
ATOM 926 O O . ALA A 1 123 ? 3.230 -2.851 -16.096 1.00 62.38 123 ALA A O 1
ATOM 927 N N . GLY A 1 124 ? 5.177 -2.977 -17.185 1.00 61.84 124 GLY A N 1
ATOM 928 C CA . GLY A 1 124 ? 6.048 -2.919 -16.014 1.00 61.84 124 GLY A CA 1
ATOM 929 C C . GLY A 1 124 ? 5.918 -1.594 -15.269 1.00 61.84 124 GLY A C 1
ATOM 930 O O . GLY A 1 124 ? 5.790 -1.592 -14.043 1.00 61.84 124 GLY A O 1
ATOM 931 N N . VAL A 1 125 ? 5.855 -0.476 -16.002 1.00 61.41 125 VAL A N 1
ATOM 932 C CA . VAL A 1 125 ? 5.638 0.863 -15.439 1.00 61.41 125 VAL A CA 1
ATOM 933 C C . VAL A 1 125 ? 4.276 0.971 -14.770 1.00 61.41 125 VAL A C 1
ATOM 935 O O . VAL A 1 125 ? 4.179 1.399 -13.616 1.00 61.41 125 VAL A O 1
ATOM 938 N N . ILE A 1 126 ? 3.223 0.544 -15.469 1.00 63.62 126 ILE A N 1
ATOM 939 C CA . ILE A 1 126 ? 1.868 0.487 -14.919 1.00 63.62 126 ILE A CA 1
ATOM 940 C C . ILE A 1 126 ? 1.853 -0.414 -13.678 1.00 63.62 126 ILE A C 1
ATOM 942 O O . ILE A 1 126 ? 1.317 -0.027 -12.639 1.00 63.62 126 ILE A O 1
ATOM 946 N N . TYR A 1 127 ? 2.505 -1.573 -13.739 1.00 65.25 127 TYR A N 1
ATOM 947 C CA . TYR A 1 127 ? 2.533 -2.560 -12.668 1.00 65.25 127 TYR A CA 1
ATOM 948 C C . TYR A 1 127 ? 3.230 -2.049 -11.405 1.00 65.25 127 TYR A C 1
ATOM 950 O O . TYR A 1 127 ? 2.630 -2.076 -10.326 1.00 65.25 127 TYR A O 1
ATOM 958 N N . TYR A 1 128 ? 4.463 -1.532 -11.500 1.00 60.56 128 TYR A N 1
ATOM 959 C CA . TYR A 1 128 ? 5.162 -1.025 -10.316 1.00 60.56 128 TYR A CA 1
ATOM 960 C C . TYR A 1 128 ? 4.478 0.233 -9.774 1.00 60.56 128 TYR A C 1
ATOM 962 O O . TYR A 1 128 ? 4.388 0.397 -8.556 1.00 60.56 128 TYR A O 1
ATOM 970 N N . ARG A 1 129 ? 3.919 1.102 -10.633 1.00 61.41 129 ARG A N 1
ATOM 971 C CA . ARG A 1 129 ? 3.166 2.265 -10.149 1.00 61.41 129 ARG A CA 1
ATOM 972 C C . ARG A 1 129 ? 1.888 1.863 -9.432 1.00 61.41 129 ARG A C 1
ATOM 974 O O . ARG A 1 129 ? 1.632 2.406 -8.365 1.00 61.41 129 ARG A O 1
ATOM 981 N N . LEU A 1 130 ? 1.113 0.909 -9.940 1.00 62.16 130 LEU A N 1
ATOM 982 C CA . LEU A 1 130 ? -0.085 0.429 -9.244 1.00 62.16 130 LEU A CA 1
ATOM 983 C C . LEU A 1 130 ? 0.261 -0.262 -7.920 1.00 62.16 130 LEU A C 1
ATOM 985 O O . LEU A 1 130 ? -0.474 -0.121 -6.943 1.00 62.16 130 LEU A O 1
ATOM 989 N N . ARG A 1 131 ? 1.381 -0.993 -7.870 1.00 60.47 131 ARG A N 1
ATOM 990 C CA . ARG A 1 131 ? 1.712 -1.859 -6.731 1.00 60.47 131 ARG A CA 1
ATOM 991 C C . ARG A 1 131 ? 2.558 -1.189 -5.648 1.00 60.47 131 ARG A C 1
ATOM 993 O O . ARG A 1 131 ? 2.405 -1.548 -4.483 1.00 60.47 131 ARG A O 1
ATOM 1000 N N . LEU A 1 132 ? 3.416 -0.237 -6.018 1.00 56.75 132 LEU A N 1
ATOM 1001 C CA . LEU A 1 132 ? 4.343 0.453 -5.113 1.00 56.75 132 LEU A CA 1
ATOM 1002 C C . LEU A 1 132 ? 4.022 1.940 -4.954 1.00 56.75 132 LEU A C 1
ATOM 1004 O O . LEU A 1 132 ? 4.145 2.450 -3.851 1.00 56.75 132 LEU A O 1
ATOM 1008 N N . VAL A 1 133 ? 3.589 2.642 -6.008 1.00 56.69 133 VAL A N 1
ATOM 1009 C CA . VAL A 1 133 ? 3.451 4.116 -5.973 1.00 56.69 133 VAL A CA 1
ATOM 1010 C C . VAL A 1 133 ? 2.038 4.576 -5.619 1.00 56.69 133 VAL A C 1
ATOM 1012 O O . VAL A 1 133 ? 1.869 5.485 -4.812 1.00 56.69 133 VAL A O 1
ATOM 1015 N N . ALA A 1 134 ? 1.006 3.952 -6.187 1.00 58.72 134 ALA A N 1
ATOM 1016 C CA . ALA A 1 134 ? -0.393 4.287 -5.941 1.00 58.72 134 ALA A CA 1
ATOM 1017 C C . ALA A 1 134 ? -0.781 4.255 -4.448 1.00 58.72 134 ALA A C 1
ATOM 1019 O O . ALA A 1 134 ? -1.512 5.158 -4.035 1.00 58.72 134 ALA A O 1
ATOM 1020 N N . PRO A 1 135 ? -0.278 3.309 -3.624 1.00 59.03 135 PRO A N 1
ATOM 1021 C CA . PRO A 1 135 ? -0.559 3.299 -2.192 1.00 59.03 135 PRO A CA 1
ATOM 1022 C C . PRO A 1 135 ? -0.007 4.534 -1.466 1.00 59.03 135 PRO A C 1
ATOM 1024 O O . PRO A 1 135 ? -0.701 5.079 -0.619 1.00 59.03 135 PRO A O 1
ATOM 1027 N N . PHE A 1 136 ? 1.191 5.022 -1.813 1.00 59.22 136 PHE A N 1
ATOM 1028 C CA . PHE A 1 136 ? 1.780 6.219 -1.187 1.00 59.22 136 PHE A CA 1
ATOM 1029 C C . PHE A 1 136 ? 1.206 7.520 -1.756 1.00 59.22 136 PHE A C 1
ATOM 1031 O O . PHE A 1 136 ? 0.902 8.453 -1.017 1.00 59.22 136 PHE A O 1
ATOM 1038 N N . ARG A 1 137 ? 0.990 7.580 -3.076 1.00 61.00 137 ARG A N 1
ATOM 1039 C CA . ARG A 1 137 ? 0.488 8.779 -3.765 1.00 61.00 137 ARG A CA 1
ATOM 1040 C C . ARG A 1 137 ? -0.921 9.175 -3.318 1.00 61.00 137 ARG A C 1
ATOM 1042 O O . ARG A 1 137 ? -1.252 10.354 -3.366 1.00 61.00 137 ARG A O 1
ATOM 1049 N N . ARG A 1 138 ? -1.745 8.221 -2.866 1.00 63.56 138 ARG A N 1
ATOM 1050 C CA . ARG A 1 138 ? -3.091 8.496 -2.323 1.00 63.56 138 ARG A CA 1
ATOM 1051 C C . ARG A 1 138 ? -3.076 9.371 -1.063 1.00 63.56 138 ARG A C 1
ATOM 1053 O O . ARG A 1 138 ? -4.088 10.016 -0.800 1.00 63.56 138 ARG A O 1
ATOM 1060 N N . TYR A 1 139 ? -1.945 9.433 -0.357 1.00 58.28 139 TYR A N 1
ATOM 1061 C CA . TYR A 1 139 ? -1.762 10.197 0.881 1.00 58.28 139 TYR A CA 1
ATOM 1062 C C . TYR A 1 139 ? -0.876 11.450 0.717 1.00 58.28 139 TYR A C 1
ATOM 1064 O O . TYR A 1 139 ? -0.695 12.201 1.669 1.00 58.28 139 TYR A O 1
ATOM 1072 N N . LEU A 1 140 ? -0.345 11.718 -0.484 1.00 59.09 140 LEU A N 1
ATOM 1073 C CA . LEU A 1 140 ? 0.503 12.883 -0.779 1.00 59.09 140 LEU A CA 1
ATOM 1074 C C . LEU A 1 140 ? -0.316 14.005 -1.462 1.00 59.09 140 LEU A C 1
ATOM 1076 O O . LEU A 1 140 ? -1.221 13.742 -2.258 1.00 59.09 140 LEU A O 1
ATOM 1080 N N . THR A 1 141 ? -0.031 15.272 -1.140 1.00 52.62 141 THR A N 1
ATOM 1081 C CA . THR A 1 141 ? -0.796 16.449 -1.606 1.00 52.62 141 THR A CA 1
ATOM 1082 C C . THR A 1 141 ? -0.500 16.838 -3.071 1.00 52.62 141 THR A C 1
ATOM 1084 O O . THR A 1 141 ? 0.456 16.374 -3.694 1.00 52.62 141 THR A O 1
ATOM 1087 N N . PHE A 1 142 ? -1.370 17.678 -3.659 1.00 43.81 142 PHE A N 1
ATOM 1088 C CA . PHE A 1 142 ? -1.476 17.978 -5.104 1.00 43.81 142 PHE A CA 1
ATOM 1089 C C . PHE A 1 142 ? -0.177 18.462 -5.788 1.00 43.81 142 PHE A C 1
ATOM 1091 O O . PHE A 1 142 ? -0.002 18.211 -6.982 1.00 43.81 142 PHE A O 1
ATOM 1098 N N . GLY A 1 143 ? 0.751 19.088 -5.054 1.00 47.91 143 GLY A N 1
ATOM 1099 C CA . GLY A 1 143 ? 1.971 19.700 -5.606 1.00 47.91 143 GLY A CA 1
ATOM 1100 C C . GLY A 1 143 ? 2.962 18.724 -6.256 1.00 47.91 143 GLY A C 1
ATOM 1101 O O . GLY A 1 143 ? 3.755 19.119 -7.104 1.00 47.91 143 GLY A O 1
ATOM 1102 N N . GLN A 1 144 ? 2.885 17.425 -5.946 1.00 50.50 144 GLN A N 1
ATOM 1103 C CA . GLN A 1 144 ? 3.768 16.412 -6.541 1.00 50.50 144 GLN A CA 1
ATOM 1104 C C . GLN A 1 144 ? 3.294 15.892 -7.911 1.00 50.50 144 GLN A C 1
ATOM 1106 O O . GLN A 1 144 ? 4.056 15.224 -8.615 1.00 50.50 144 GLN A O 1
ATOM 1111 N N . SER A 1 145 ? 2.061 16.195 -8.341 1.00 48.50 145 SER A N 1
ATOM 1112 C CA . SER A 1 145 ? 1.531 15.735 -9.636 1.00 48.50 145 SER A CA 1
ATOM 1113 C C . SER A 1 145 ? 2.299 16.282 -10.840 1.00 48.50 145 SER A C 1
ATOM 1115 O O . SER A 1 145 ? 2.391 15.578 -11.842 1.00 48.50 145 SER A O 1
ATOM 1117 N N . PHE A 1 146 ? 2.901 17.470 -10.740 1.00 47.16 146 PHE A N 1
ATOM 1118 C CA . PHE A 1 146 ? 3.640 18.074 -11.851 1.00 47.16 146 PHE A CA 1
ATOM 1119 C C . PHE A 1 146 ? 4.944 17.326 -12.151 1.00 47.16 146 PHE A C 1
ATOM 1121 O O . PHE A 1 146 ? 5.160 16.887 -13.280 1.00 47.16 146 PHE A O 1
ATOM 1128 N N . VAL A 1 147 ? 5.744 17.054 -11.112 1.00 51.66 147 VAL A N 1
ATOM 1129 C CA . VAL A 1 147 ? 6.938 16.198 -11.204 1.00 51.66 147 VAL A CA 1
ATOM 1130 C C . VAL A 1 147 ? 6.549 14.818 -11.724 1.00 51.66 147 VAL A C 1
ATOM 1132 O O . VAL A 1 147 ? 7.223 14.274 -12.580 1.00 51.66 147 VAL A O 1
ATOM 1135 N N . THR A 1 148 ? 5.412 14.268 -11.290 1.00 49.56 148 THR A N 1
ATOM 1136 C CA . THR A 1 148 ? 4.968 12.925 -11.697 1.00 49.56 148 THR A CA 1
AT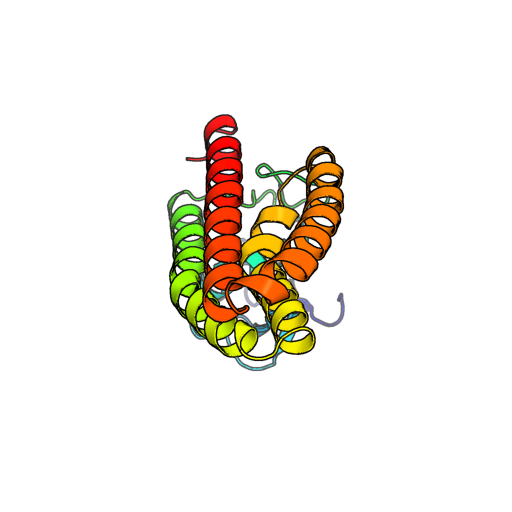OM 1137 C C . THR A 1 148 ? 4.618 12.819 -13.193 1.00 49.56 148 THR A C 1
ATOM 1139 O O . THR A 1 148 ? 4.815 11.751 -13.782 1.00 49.56 148 THR A O 1
ATOM 1142 N N . ILE A 1 149 ? 4.078 13.894 -13.785 1.00 59.34 149 ILE A N 1
ATOM 1143 C CA . ILE A 1 149 ? 3.723 14.001 -15.213 1.00 59.34 149 ILE A CA 1
ATOM 1144 C C . ILE A 1 149 ? 4.980 14.234 -16.054 1.00 59.34 149 ILE A C 1
ATOM 1146 O O . ILE A 1 149 ? 5.191 13.545 -17.053 1.00 59.34 149 ILE A O 1
ATOM 1150 N N . TRP A 1 150 ? 5.843 15.155 -15.621 1.00 53.25 150 TRP A N 1
ATOM 1151 C CA . TRP A 1 150 ? 7.106 15.444 -16.300 1.00 53.25 150 TRP A CA 1
ATOM 1152 C C . TRP A 1 150 ? 8.087 14.281 -16.232 1.00 53.25 150 TRP A C 1
ATOM 1154 O O . TRP A 1 150 ? 8.715 13.957 -17.232 1.00 53.25 150 TRP A O 1
ATOM 1164 N N . LEU A 1 151 ? 8.142 13.575 -15.105 1.00 62.44 151 LEU A N 1
ATOM 1165 C CA . LEU A 1 151 ? 8.928 12.358 -14.961 1.00 62.44 151 LEU A CA 1
ATOM 1166 C C . LEU A 1 151 ? 8.450 11.281 -15.943 1.00 62.44 151 LEU A C 1
ATOM 1168 O O . LEU A 1 151 ? 9.277 10.601 -16.517 1.00 62.44 151 LEU A O 1
ATOM 1172 N N . LEU A 1 152 ? 7.142 11.141 -16.193 1.00 57.53 152 LEU A N 1
ATOM 1173 C CA . LEU A 1 152 ? 6.614 10.162 -17.156 1.00 57.53 152 LEU A CA 1
ATOM 1174 C C . LEU A 1 152 ? 7.030 10.506 -18.595 1.00 57.53 152 LEU A C 1
ATOM 1176 O O . LEU A 1 152 ? 7.416 9.617 -19.349 1.00 57.53 152 LEU A O 1
ATOM 1180 N N . ARG A 1 153 ? 7.026 11.800 -18.942 1.00 64.94 153 ARG A N 1
ATOM 1181 C CA . ARG A 1 153 ? 7.549 12.295 -20.224 1.00 64.94 153 ARG A CA 1
ATOM 1182 C C . ARG A 1 153 ? 9.057 12.071 -20.355 1.00 64.94 153 ARG A C 1
ATOM 1184 O O . ARG A 1 153 ? 9.485 11.514 -21.356 1.00 64.94 153 ARG A O 1
ATOM 1191 N N . ILE A 1 154 ? 9.844 12.434 -19.341 1.00 64.00 154 ILE A N 1
ATOM 1192 C CA . ILE A 1 154 ? 11.301 12.226 -19.327 1.00 64.00 154 ILE A CA 1
ATOM 1193 C C . ILE A 1 154 ? 11.630 10.734 -19.384 1.00 64.00 154 ILE A C 1
ATOM 1195 O O . ILE A 1 154 ? 12.515 10.338 -20.124 1.00 64.00 154 ILE A O 1
ATOM 1199 N N . ILE A 1 155 ? 10.888 9.893 -18.663 1.00 61.72 155 ILE A N 1
ATOM 1200 C CA . ILE A 1 155 ? 11.068 8.441 -18.665 1.00 61.72 155 ILE A CA 1
ATOM 1201 C C . ILE A 1 155 ? 10.790 7.875 -20.059 1.00 61.72 155 ILE A C 1
ATOM 1203 O O . ILE A 1 155 ? 11.650 7.174 -20.568 1.00 61.72 155 ILE A O 1
ATOM 1207 N N . LEU A 1 156 ? 9.670 8.211 -20.713 1.00 60.59 156 LEU A N 1
ATOM 1208 C CA . LEU A 1 156 ? 9.387 7.770 -22.092 1.00 60.59 156 LEU A CA 1
ATOM 1209 C C . LEU A 1 156 ? 10.494 8.178 -23.077 1.00 60.59 156 LEU A C 1
ATOM 1211 O O . LEU A 1 156 ? 10.872 7.384 -23.934 1.00 60.59 156 LEU A O 1
ATOM 1215 N N . VAL A 1 157 ? 11.043 9.384 -22.920 1.00 67.56 157 VAL A N 1
ATOM 1216 C CA . VAL A 1 157 ? 12.155 9.886 -23.741 1.00 67.56 157 VAL A CA 1
ATOM 1217 C C . VAL A 1 157 ? 13.449 9.121 -23.453 1.00 67.56 157 VAL A C 1
ATOM 1219 O O . VAL A 1 157 ? 14.087 8.623 -24.374 1.00 67.56 157 VAL A O 1
ATOM 1222 N N . VAL A 1 158 ? 13.815 8.954 -22.180 1.00 64.25 158 VAL A N 1
ATOM 1223 C CA . VAL A 1 158 ? 14.992 8.179 -21.762 1.00 64.25 158 VAL A CA 1
ATOM 1224 C C . VAL A 1 158 ? 14.868 6.721 -22.207 1.00 64.25 158 VAL A C 1
ATOM 1226 O O . VAL A 1 158 ? 15.857 6.132 -22.609 1.00 64.25 158 VAL A O 1
ATOM 1229 N N . LEU A 1 159 ? 13.669 6.143 -22.200 1.00 57.94 159 LEU A N 1
ATOM 1230 C CA . LEU A 1 159 ? 13.387 4.771 -22.629 1.00 57.94 159 LEU A CA 1
ATOM 1231 C C . LEU A 1 159 ? 13.518 4.563 -24.134 1.00 57.94 159 LEU A C 1
ATOM 1233 O O . LEU A 1 159 ? 14.086 3.554 -24.546 1.00 57.94 159 LEU A O 1
ATOM 1237 N N . ALA A 1 160 ? 13.048 5.522 -24.935 1.00 60.25 160 ALA A N 1
ATOM 1238 C CA . ALA A 1 160 ? 13.286 5.526 -26.374 1.00 60.25 160 ALA A CA 1
ATOM 1239 C C . ALA A 1 160 ? 14.792 5.568 -26.683 1.00 60.25 160 ALA A C 1
ATOM 1241 O O . ALA A 1 160 ? 15.256 4.881 -27.587 1.00 60.25 160 ALA A O 1
ATOM 1242 N N . ILE A 1 161 ? 15.561 6.313 -25.883 1.00 62.22 161 ILE A N 1
ATOM 1243 C CA . ILE A 1 161 ? 17.020 6.414 -26.012 1.00 62.22 161 ILE A CA 1
ATOM 1244 C C . ILE A 1 161 ? 17.718 5.135 -25.511 1.00 62.22 161 ILE A C 1
ATOM 1246 O O . ILE A 1 161 ? 18.670 4.668 -26.124 1.00 62.22 161 ILE A O 1
ATOM 1250 N N . LEU A 1 162 ? 17.254 4.531 -24.415 1.00 57.94 162 LEU A N 1
ATOM 1251 C CA . LEU A 1 162 ? 17.939 3.413 -23.760 1.00 57.94 162 LEU A CA 1
ATOM 1252 C C . LEU A 1 162 ? 17.619 2.039 -24.376 1.00 57.94 162 LEU A C 1
ATOM 1254 O O . LEU A 1 162 ? 18.453 1.134 -24.292 1.00 57.94 162 LEU A O 1
ATOM 1258 N N . GLN A 1 163 ? 16.457 1.876 -25.029 1.00 58.16 163 GLN A N 1
ATOM 1259 C CA . GLN A 1 163 ? 16.162 0.699 -25.864 1.00 58.16 163 GLN A CA 1
ATOM 1260 C C . GLN A 1 163 ? 17.216 0.494 -26.955 1.00 58.16 163 GLN A C 1
ATOM 1262 O O . GLN A 1 163 ? 17.482 -0.645 -27.324 1.00 58.16 163 GLN A O 1
ATOM 1267 N N . VAL A 1 164 ? 17.813 1.584 -27.442 1.00 59.25 164 VAL A N 1
ATOM 1268 C CA . VAL A 1 164 ? 18.853 1.554 -28.474 1.00 59.25 164 VAL A CA 1
ATOM 1269 C C . VAL A 1 164 ? 20.198 1.071 -27.912 1.00 59.25 164 VAL A C 1
ATOM 1271 O O . VAL A 1 164 ? 20.993 0.522 -28.667 1.00 59.25 164 VAL A O 1
ATOM 1274 N N . SER A 1 165 ? 20.443 1.200 -26.599 1.00 58.59 165 SER A N 1
ATOM 1275 C CA . SER A 1 165 ? 21.798 1.052 -26.037 1.00 58.59 165 SER A CA 1
ATOM 1276 C C . SER A 1 165 ? 22.016 -0.109 -25.057 1.00 58.59 165 SER A C 1
ATOM 1278 O O . SER A 1 165 ? 23.124 -0.630 -25.020 1.00 58.59 165 SER A O 1
ATOM 1280 N N . PHE A 1 166 ? 21.034 -0.513 -24.233 1.00 56.56 166 PHE A N 1
ATOM 1281 C CA . PHE A 1 166 ? 21.298 -1.456 -23.116 1.00 56.56 166 PHE A CA 1
ATOM 1282 C C . PHE A 1 166 ? 20.244 -2.555 -22.884 1.00 56.56 166 PHE A C 1
ATOM 1284 O O . PHE A 1 166 ? 20.432 -3.402 -22.011 1.00 56.56 166 PHE A O 1
ATOM 1291 N N . GLY A 1 167 ? 19.147 -2.571 -23.651 1.00 60.84 167 GLY A N 1
ATOM 1292 C CA . GLY A 1 167 ? 18.034 -3.506 -23.445 1.00 60.84 167 GLY A CA 1
ATOM 1293 C C . GLY A 1 167 ? 17.205 -3.189 -22.186 1.00 60.84 167 GLY A C 1
ATOM 1294 O O . GLY A 1 167 ? 17.719 -2.823 -21.130 1.00 60.84 167 GLY A O 1
ATOM 1295 N N . GLY A 1 168 ? 15.877 -3.319 -22.272 1.00 59.19 168 GLY A N 1
ATOM 1296 C CA . GLY A 1 168 ? 14.938 -2.902 -21.213 1.00 59.19 168 GLY A CA 1
ATOM 1297 C C . GLY A 1 168 ? 15.037 -3.667 -19.880 1.00 59.19 168 GLY A C 1
ATOM 1298 O O . GLY A 1 168 ? 14.408 -3.273 -18.898 1.00 59.19 168 GLY A O 1
ATOM 1299 N N . ILE A 1 169 ? 15.854 -4.721 -19.813 1.00 62.91 169 ILE A N 1
ATOM 1300 C CA . ILE A 1 169 ? 15.975 -5.649 -18.678 1.00 62.91 169 ILE A CA 1
ATOM 1301 C C . ILE A 1 169 ? 16.566 -4.976 -17.432 1.00 62.91 169 ILE A C 1
ATOM 1303 O O . ILE A 1 169 ? 16.112 -5.243 -16.323 1.00 62.91 169 ILE A O 1
ATOM 1307 N N . VAL A 1 170 ? 17.553 -4.088 -17.590 1.00 64.06 170 VAL A N 1
ATOM 1308 C CA . VAL A 1 170 ? 18.235 -3.425 -16.455 1.00 64.06 170 VAL A CA 1
ATOM 1309 C C . VAL A 1 170 ? 17.588 -2.080 -16.115 1.00 64.06 170 VAL A C 1
ATOM 1311 O O . VAL A 1 170 ? 17.496 -1.685 -14.951 1.00 64.06 170 VAL A O 1
ATOM 1314 N N . ALA A 1 171 ? 17.076 -1.391 -17.130 1.00 63.78 171 ALA A N 1
ATOM 1315 C CA . ALA A 1 171 ? 16.529 -0.045 -17.017 1.00 63.78 171 ALA A CA 1
ATOM 1316 C C . ALA A 1 171 ? 15.261 0.026 -16.155 1.00 63.78 171 ALA A C 1
ATOM 1318 O O . ALA A 1 171 ? 15.125 0.891 -15.286 1.00 63.78 171 ALA A O 1
ATOM 1319 N N . VAL A 1 172 ? 14.327 -0.898 -16.396 1.00 63.84 172 VAL A N 1
ATOM 1320 C CA . VAL A 1 172 ? 13.002 -0.887 -15.765 1.00 63.84 172 VAL A CA 1
ATOM 1321 C C . VAL A 1 172 ? 13.080 -1.226 -14.267 1.00 63.84 172 VAL A C 1
ATOM 1323 O O . VAL A 1 172 ? 12.493 -0.480 -13.475 1.00 63.84 172 VAL A O 1
ATOM 1326 N N . PRO A 1 173 ? 13.832 -2.256 -13.822 1.00 66.06 173 PRO A N 1
ATOM 1327 C CA . PRO A 1 173 ? 14.009 -2.531 -12.395 1.00 66.06 173 PRO A CA 1
ATOM 1328 C C . PRO A 1 173 ? 14.726 -1.400 -11.653 1.00 66.06 173 PRO A C 1
ATOM 1330 O O . PRO A 1 173 ? 14.304 -1.027 -10.557 1.00 66.06 173 PRO A O 1
ATOM 1333 N N . LEU A 1 174 ? 15.766 -0.805 -12.251 1.00 65.38 174 LEU A N 1
ATOM 1334 C CA . LEU A 1 174 ? 16.503 0.302 -11.635 1.00 65.38 174 LEU A CA 1
ATOM 1335 C C . LEU A 1 174 ? 15.594 1.523 -11.420 1.00 65.38 174 LEU A C 1
ATOM 1337 O O . LEU A 1 174 ? 15.581 2.118 -10.341 1.00 65.38 174 LEU A O 1
ATOM 1341 N N . MET A 1 175 ? 14.755 1.852 -12.406 1.00 62.91 175 MET A N 1
ATOM 1342 C CA . MET A 1 175 ? 13.748 2.907 -12.259 1.00 62.91 175 MET A CA 1
ATOM 1343 C C . MET A 1 175 ? 12.685 2.584 -11.206 1.00 62.91 175 MET A C 1
ATOM 1345 O O . MET A 1 175 ? 12.264 3.481 -10.468 1.00 62.91 175 MET A O 1
ATOM 1349 N N . ALA A 1 176 ? 12.214 1.337 -11.134 1.00 65.12 176 ALA A N 1
ATOM 1350 C CA . ALA A 1 176 ? 11.248 0.924 -10.119 1.00 65.12 176 ALA A CA 1
ATOM 1351 C C . ALA A 1 176 ? 11.838 1.069 -8.705 1.00 65.12 176 ALA A C 1
ATOM 1353 O O . ALA A 1 176 ? 11.159 1.575 -7.806 1.00 65.12 176 ALA A O 1
ATOM 1354 N N . LEU A 1 177 ? 13.113 0.703 -8.531 1.00 67.94 177 LEU A N 1
ATOM 1355 C CA . LEU A 1 177 ? 13.852 0.845 -7.279 1.00 67.94 177 LEU A CA 1
ATOM 1356 C C . LEU A 1 177 ? 13.992 2.316 -6.865 1.00 67.94 177 LEU A C 1
ATOM 1358 O O . LEU A 1 177 ? 13.603 2.675 -5.755 1.00 67.94 177 LEU A O 1
ATOM 1362 N N . LEU A 1 178 ? 14.488 3.177 -7.760 1.00 65.50 178 LEU A N 1
ATOM 1363 C CA . LEU A 1 178 ? 14.679 4.604 -7.478 1.00 65.50 178 LEU A CA 1
ATOM 1364 C C . LEU A 1 178 ? 13.359 5.296 -7.125 1.00 65.50 178 LEU A C 1
ATOM 1366 O O . LEU A 1 178 ? 13.292 6.039 -6.146 1.00 65.50 178 LEU A O 1
ATOM 1370 N N . ASN A 1 179 ? 12.286 5.000 -7.866 1.00 63.47 179 ASN A N 1
ATOM 1371 C CA . ASN A 1 179 ? 10.959 5.519 -7.543 1.00 63.47 179 ASN A CA 1
ATOM 1372 C C . ASN A 1 179 ? 10.501 5.049 -6.160 1.00 63.47 179 ASN A C 1
ATOM 1374 O O . ASN A 1 179 ? 10.050 5.863 -5.358 1.00 63.47 179 ASN A O 1
ATOM 1378 N N . PHE A 1 180 ? 10.621 3.755 -5.858 1.00 66.19 180 PHE A N 1
ATOM 1379 C CA . PHE A 1 180 ? 10.233 3.232 -4.551 1.00 66.19 180 PHE A CA 1
ATOM 1380 C C . PHE A 1 180 ? 10.991 3.921 -3.410 1.00 66.19 180 PHE A C 1
ATOM 1382 O O . PHE A 1 180 ? 10.362 4.349 -2.444 1.00 66.19 180 PHE A O 1
ATOM 1389 N N . LEU A 1 181 ? 12.311 4.080 -3.535 1.00 68.44 181 LEU A N 1
ATOM 1390 C CA . LEU A 1 181 ? 13.137 4.752 -2.530 1.00 68.44 181 LEU A CA 1
ATOM 1391 C C . LEU A 1 181 ? 12.737 6.220 -2.355 1.00 68.44 181 LEU A C 1
ATOM 1393 O O . LEU A 1 181 ? 12.589 6.681 -1.223 1.00 68.44 181 LEU A O 1
ATOM 1397 N N . PHE A 1 182 ? 12.490 6.934 -3.455 1.00 67.88 182 PHE A N 1
ATOM 1398 C CA . PHE A 1 182 ? 12.094 8.339 -3.413 1.00 67.88 182 PHE A CA 1
ATOM 1399 C C . PHE A 1 182 ? 10.718 8.530 -2.761 1.00 67.88 182 PHE A C 1
ATOM 1401 O O . PHE A 1 182 ? 10.571 9.348 -1.852 1.00 67.88 182 PHE A O 1
ATOM 1408 N N . TYR A 1 183 ? 9.717 7.734 -3.153 1.00 64.62 183 TYR A N 1
ATOM 1409 C CA . TYR A 1 183 ? 8.377 7.798 -2.560 1.00 64.62 183 TYR A CA 1
ATOM 1410 C C . TYR A 1 183 ? 8.366 7.337 -1.101 1.00 64.62 183 TYR A C 1
ATOM 1412 O O . TYR A 1 183 ? 7.694 7.960 -0.281 1.00 64.62 183 TYR A O 1
ATOM 1420 N N . ARG A 1 184 ? 9.135 6.298 -0.750 1.00 67.56 184 ARG A N 1
ATOM 1421 C CA . ARG A 1 184 ? 9.286 5.843 0.639 1.00 67.56 184 ARG A CA 1
ATOM 1422 C C . ARG A 1 184 ? 9.940 6.916 1.505 1.00 67.56 184 ARG A C 1
ATOM 1424 O O . ARG A 1 184 ? 9.461 7.171 2.604 1.00 67.56 184 ARG A O 1
ATOM 1431 N N . SER A 1 185 ? 10.993 7.562 1.009 1.00 65.88 185 SER A N 1
ATOM 1432 C CA . SER A 1 185 ? 11.667 8.660 1.709 1.00 65.88 185 SER A CA 1
ATOM 1433 C C . SER A 1 185 ? 10.739 9.863 1.895 1.00 65.88 185 SER A C 1
ATOM 1435 O O . SER A 1 185 ? 10.596 10.366 3.007 1.00 65.88 185 SER A O 1
ATOM 1437 N N . ALA A 1 186 ? 10.017 10.271 0.846 1.00 65.12 186 ALA A N 1
ATOM 1438 C CA . ALA A 1 186 ? 9.047 11.362 0.923 1.00 65.12 186 ALA A CA 1
ATOM 1439 C C . ALA A 1 186 ? 7.895 11.059 1.896 1.00 65.12 186 ALA A C 1
ATOM 1441 O O . ALA A 1 186 ? 7.482 11.936 2.652 1.00 65.12 186 ALA A O 1
ATOM 1442 N N . PHE A 1 187 ? 7.402 9.818 1.907 1.00 67.31 187 PHE A N 1
ATOM 1443 C CA . PHE A 1 187 ? 6.359 9.368 2.824 1.00 67.31 187 PHE A CA 1
ATOM 1444 C C . PHE A 1 187 ? 6.852 9.322 4.277 1.00 67.31 187 PHE A C 1
ATOM 1446 O O . PHE A 1 187 ? 6.200 9.879 5.154 1.00 67.31 187 PHE A O 1
ATOM 1453 N N . ASN A 1 188 ? 8.039 8.762 4.529 1.00 68.56 188 ASN A N 1
ATOM 1454 C CA . ASN A 1 188 ? 8.660 8.768 5.857 1.00 68.56 188 ASN A CA 1
ATOM 1455 C C . ASN A 1 188 ? 8.918 10.192 6.361 1.00 68.56 188 ASN A C 1
ATOM 1457 O O . ASN A 1 188 ? 8.689 10.482 7.530 1.00 68.56 188 ASN A O 1
ATOM 1461 N N . LYS A 1 189 ? 9.352 11.100 5.481 1.00 70.06 189 LYS A N 1
ATOM 1462 C CA . LYS A 1 189 ? 9.554 12.513 5.817 1.00 70.06 189 LYS A CA 1
ATOM 1463 C C . LYS A 1 189 ? 8.232 13.211 6.149 1.00 70.06 189 LYS A C 1
ATOM 1465 O O . LYS A 1 189 ? 8.196 14.022 7.068 1.00 70.06 189 LYS A O 1
ATOM 1470 N N . ALA A 1 190 ? 7.150 12.884 5.438 1.00 66.25 190 ALA A N 1
ATOM 1471 C CA . ALA A 1 190 ? 5.812 13.386 5.747 1.00 66.25 190 ALA A CA 1
ATOM 1472 C C . ALA A 1 190 ? 5.298 12.860 7.098 1.00 66.25 190 ALA A C 1
ATOM 1474 O O . ALA A 1 190 ? 4.767 13.640 7.880 1.00 66.25 190 ALA A O 1
ATOM 1475 N N . LEU A 1 191 ? 5.512 11.576 7.399 1.00 67.62 191 LEU A N 1
ATOM 1476 C CA . LEU A 1 191 ? 5.157 10.978 8.690 1.00 67.62 191 LEU A CA 1
ATOM 1477 C C . LEU A 1 191 ? 5.976 11.554 9.854 1.00 67.62 191 LEU A C 1
ATOM 1479 O O . LEU A 1 191 ? 5.408 11.868 10.895 1.00 67.62 191 LEU A O 1
ATOM 1483 N N . SER A 1 192 ? 7.287 11.740 9.672 1.00 69.69 192 SER A N 1
ATOM 1484 C CA . SER A 1 192 ? 8.165 12.358 10.676 1.00 69.69 192 SER A CA 1
ATOM 1485 C C . SER A 1 192 ? 7.774 13.810 10.952 1.00 69.69 192 SER A C 1
ATOM 1487 O O . SER A 1 192 ? 7.715 14.215 12.106 1.00 69.69 192 SER A O 1
ATOM 1489 N N . LYS A 1 193 ? 7.426 14.582 9.913 1.00 71.38 193 LYS A N 1
ATOM 1490 C CA . LYS A 1 193 ? 6.933 15.958 10.076 1.00 71.38 193 LYS A CA 1
ATOM 1491 C C . LYS A 1 193 ? 5.608 16.023 10.852 1.00 71.38 193 LYS A C 1
ATOM 1493 O O . LYS A 1 193 ? 5.366 17.013 11.530 1.00 71.38 193 LYS A O 1
ATOM 1498 N N . ALA A 1 194 ? 4.787 14.980 10.754 1.00 62.66 194 ALA A N 1
ATOM 1499 C CA . ALA A 1 194 ? 3.516 14.836 11.462 1.00 62.66 194 ALA A CA 1
ATOM 1500 C C . ALA A 1 194 ? 3.652 14.205 12.869 1.00 62.66 194 ALA A C 1
ATOM 1502 O O . ALA A 1 194 ? 2.643 13.956 13.519 1.00 62.66 194 ALA A O 1
ATOM 1503 N N . ASN A 1 195 ? 4.872 13.902 13.346 1.00 65.81 195 ASN A N 1
ATOM 1504 C CA . ASN A 1 195 ? 5.129 13.153 14.592 1.00 65.81 195 ASN A CA 1
ATOM 1505 C C . ASN A 1 195 ? 4.428 11.775 14.673 1.00 65.81 195 ASN A C 1
ATOM 1507 O O . ASN A 1 195 ? 4.186 11.245 15.757 1.00 65.81 195 ASN A O 1
ATOM 1511 N N . LEU A 1 196 ? 4.126 11.163 13.523 1.00 61.84 196 LEU A N 1
ATOM 1512 C CA . LEU A 1 196 ? 3.461 9.853 13.420 1.00 61.84 196 LEU A CA 1
ATOM 1513 C C . LEU A 1 196 ? 4.455 8.679 13.338 1.00 61.84 196 LEU A C 1
ATOM 1515 O O . LEU A 1 196 ? 4.056 7.532 13.135 1.00 61.84 196 LEU A O 1
ATOM 1519 N N . LEU A 1 197 ? 5.753 8.963 13.486 1.00 54.38 197 LEU A N 1
ATOM 1520 C CA . LEU A 1 197 ? 6.862 8.007 13.470 1.00 54.38 197 LEU A CA 1
ATOM 1521 C C . LEU A 1 197 ? 7.696 8.190 14.737 1.00 54.38 197 LEU A C 1
ATOM 1523 O O . LEU A 1 197 ? 8.044 9.346 15.045 1.00 54.38 197 LEU A O 1
#

Foldseek 3Di:
DQVQWDADPPPGDTAGQLFQADQPPRHGDAWRFDADQQRDTDNHTDPGLLVSLLSLLLVCAHSGRSHHFPDAAQQTADPSHRGGSLQDLVSVVVNLVVLVVCLVVLLVQLLVLLQVQPRSLVVSVVSLCSRQVSSLVRRDDDPCVVVVVVVVVVLVVVSVVCCVPPGRNPVSSVVSVVNNVVSSVVSVVRCVVVVSD

Secondary structure (DSSP, 8-state):
-GGGEEE-TTT--EEETT-SB-TTT--B-SSPEEEPTTS-EEEEEPS-HHHHHHHHHHTTB-TTT-PBPPSSSSS-B-TTT--BTT--HHHHHHHHHHHHTTHHHHHHHHHHHTTSTTHHHHHHHHHHIIIIIHHHHTTS-GGGHHHHHHHHHHHHHHHHHHTTTT-HHHHHHHHHHHHHHHHHHHHHHHHHHTT--

Sequence (197 aa):
MEDLKTPCENCGERIHSFATACHHCGAKREHPNFIGFLGGVKDEKAASVEDQKLRLMRLKRSPLSGERFEGKGVEQQCEENGTTAFADKALTQAYIGSVGAKLPKVLLVSAILGIVPVLGLIAGVIYYRLRLVAPFRRYLTFGQSFVTIWLLRIILVVLAILQVSFGGIVAVPLMALLNFLFYRSAFNKALSKANLL

Radius of gyration: 19.1 Å; chains: 1; bounding box: 49×35×48 Å